Protein AF-A0A961DH91-F1 (afdb_monomer_lite)

Secondary structure (DSSP, 8-state):
-HHHHHTTPPPPTT-HHHHHHHHHTT-----------TT-SSPPPPPPPP-----SS-EE--TTTTTT-SEEEEEEEEEESS-EE-TT-EEEEEEEEEE--TT-TTSTTS-S--TTS-EEE--HHHHHHHTT--EEEEEEEEEETT-----EEPEE-----B-----BHHHHHHHHHHHHHHHHHHHHHHHHHHHHHS---HHHHHHHHHHHHHHHHHHHHHHHHHS--B---THHHHHHHHHHHHHHHHHHHHHHHHHHHHH-TTS---HHHHHHHHHHHHHHHHHHTT-SSPPPSSSSTT-EEEEE-TTSPEEEEEE-TTS-EEEEEEE--S-SGGGTTTSSSS------

Sequence (352 aa):
LKWLSENGFQAPAHVEPVIADYLSRDWLFVAAKLSDIADAETPKAPHPLSLRFVAAEPVYPMALTTVDNTSLTVDLFVFANGTANAPGWDVQLSLPTERVDDGDSLGWRTPIRRTTSPVPVSHPGLKELVGATSWATHLRGSFEAGQAVPDAVITIGHSATRVPLRLSQQAVAGIAVDIGLGLAVVSLIVLLVLKNYHDWNRQRAGRGVLLILGSATLLSSMLVLTVPSEQISSSAYDRGSDLREAIHACDWVGALLKEELARQPDQAISAADVRELAEHKVQSVSLDLGLTATPVHRDSAGNYTITEDPGGAIVFRTYDSIGGVCSEVQVWPVVAQASEDRRGSGMNSSTP

Structure (mmCIF, N/CA/C/O backbone):
data_AF-A0A961DH91-F1
#
_entry.id   AF-A0A961DH91-F1
#
loop_
_atom_site.group_PDB
_atom_site.id
_atom_site.type_symbol
_atom_site.label_atom_id
_atom_site.label_alt_id
_atom_site.label_comp_id
_atom_site.label_asym_id
_atom_site.label_entity_id
_atom_site.label_seq_id
_atom_site.pdbx_PDB_ins_code
_atom_site.Cartn_x
_atom_site.Cartn_y
_atom_site.Cartn_z
_atom_site.occupancy
_atom_site.B_iso_or_equiv
_atom_site.auth_seq_id
_atom_site.auth_comp_id
_atom_site.auth_asym_id
_atom_site.auth_atom_id
_atom_site.pdbx_PDB_model_num
ATOM 1 N N . LEU A 1 1 ? -30.338 3.162 13.195 1.00 88.69 1 LEU A N 1
ATOM 2 C CA . LEU A 1 1 ? -30.099 4.627 13.229 1.00 88.69 1 LEU A CA 1
ATOM 3 C C . LEU A 1 1 ? -30.330 5.262 14.598 1.00 88.69 1 LEU A C 1
ATOM 5 O O . LEU A 1 1 ? -29.417 5.911 15.084 1.00 88.69 1 LEU A O 1
ATOM 9 N N . LYS A 1 2 ? -31.480 5.042 15.253 1.00 92.69 2 LYS A N 1
ATOM 10 C CA . LYS A 1 2 ? -31.782 5.607 16.586 1.00 92.69 2 LYS A CA 1
ATOM 11 C C . LYS A 1 2 ? -30.653 5.435 17.622 1.00 92.69 2 LYS A C 1
ATOM 13 O O . LYS A 1 2 ? -30.264 6.406 18.260 1.00 92.69 2 LYS A O 1
ATOM 18 N N . TRP A 1 3 ? -30.062 4.240 17.709 1.00 93.12 3 TRP A N 1
ATOM 19 C CA . TRP A 1 3 ? -28.921 3.979 18.599 1.00 93.12 3 TRP A CA 1
ATOM 20 C C . TRP A 1 3 ? -27.713 4.892 18.320 1.0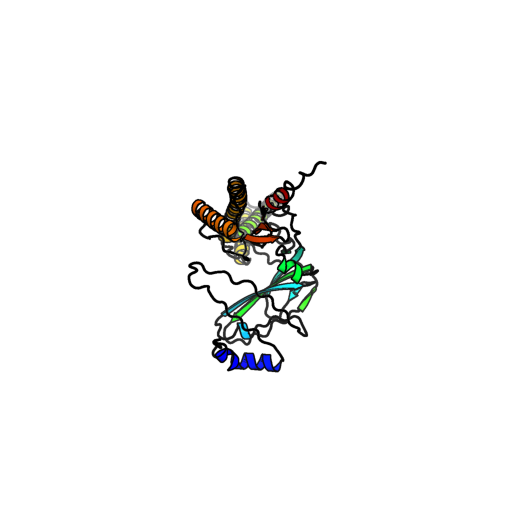0 93.12 3 TRP A C 1
ATOM 22 O O . TRP A 1 3 ? -27.117 5.410 19.258 1.00 93.12 3 TRP A O 1
ATOM 32 N N . LEU A 1 4 ? -27.375 5.144 17.047 1.00 92.25 4 LEU A N 1
ATOM 33 C CA . LEU A 1 4 ? -26.270 6.040 16.678 1.00 92.25 4 LEU A CA 1
ATOM 34 C C . LEU A 1 4 ? -26.544 7.460 17.184 1.00 92.25 4 LEU A C 1
ATOM 36 O O . LEU A 1 4 ? -25.693 8.038 17.855 1.00 92.25 4 LEU A O 1
ATOM 40 N N . SER A 1 5 ? -27.749 7.986 16.941 1.00 92.81 5 SER A N 1
ATOM 41 C CA . SER A 1 5 ? -28.127 9.324 17.408 1.00 92.81 5 SER A CA 1
ATOM 42 C C . SER A 1 5 ? -28.157 9.436 18.935 1.00 92.81 5 SER A C 1
ATOM 44 O O . SER A 1 5 ? -27.662 10.418 19.478 1.00 92.81 5 SER A O 1
ATOM 46 N N . GLU A 1 6 ? -28.672 8.423 19.640 1.00 95.62 6 GLU A N 1
ATOM 47 C CA . GLU A 1 6 ? -28.715 8.402 21.112 1.00 95.62 6 GLU A CA 1
ATOM 48 C C . GLU A 1 6 ? -27.313 8.360 21.731 1.00 95.62 6 GLU A C 1
ATOM 50 O O . GLU A 1 6 ? -27.093 8.920 22.800 1.00 95.62 6 GLU A O 1
ATOM 55 N N . ASN A 1 7 ? -26.346 7.764 21.030 1.00 93.75 7 ASN A N 1
ATOM 56 C CA . ASN A 1 7 ? -24.940 7.747 21.428 1.00 93.75 7 ASN A CA 1
ATOM 57 C C . ASN A 1 7 ? -24.142 8.920 20.833 1.00 93.75 7 ASN A C 1
ATOM 59 O O . ASN A 1 7 ? -22.914 8.928 20.898 1.00 93.75 7 ASN A O 1
ATOM 63 N N . GLY A 1 8 ? -24.809 9.928 20.258 1.00 93.00 8 GLY A N 1
ATOM 64 C CA . GLY A 1 8 ? -24.199 11.160 19.754 1.00 93.00 8 GLY A CA 1
ATOM 65 C C . GLY A 1 8 ? -23.333 10.980 18.504 1.00 93.00 8 GLY A C 1
ATOM 66 O O . GLY A 1 8 ? -22.339 11.691 18.357 1.00 93.00 8 GLY A O 1
ATOM 67 N N . PHE A 1 9 ? -23.642 9.999 17.659 1.00 91.19 9 PHE A N 1
ATOM 68 C CA . PHE A 1 9 ? -23.078 9.863 16.317 1.00 91.19 9 PHE A CA 1
ATOM 69 C C . PHE A 1 9 ? -23.996 10.534 15.293 1.00 91.19 9 PHE A C 1
ATOM 71 O O . PHE A 1 9 ? -25.222 10.484 15.416 1.00 91.19 9 PHE A O 1
ATOM 78 N N . GLN A 1 10 ? -23.401 11.123 14.258 1.00 88.81 10 GLN A N 1
ATOM 79 C CA . GLN A 1 10 ? -24.132 11.621 13.097 1.00 88.81 10 GLN A CA 1
ATOM 80 C C . GLN A 1 10 ? -24.111 10.550 12.007 1.00 88.81 10 GLN A C 1
ATOM 82 O O . GLN A 1 10 ? -23.046 10.092 11.601 1.00 88.81 10 GLN A O 1
ATOM 87 N N . ALA A 1 11 ? -25.293 10.116 11.579 1.00 88.12 11 ALA A N 1
ATOM 88 C CA . ALA A 1 11 ? -25.439 9.163 10.489 1.00 88.12 11 ALA A CA 1
ATOM 89 C C . ALA A 1 11 ? -25.465 9.916 9.143 1.00 88.12 11 ALA A C 1
ATOM 91 O O . ALA A 1 11 ? -26.204 10.899 9.044 1.00 88.12 11 ALA A O 1
ATOM 92 N N . PRO A 1 12 ? -24.712 9.466 8.122 1.00 86.12 12 PRO A N 1
ATOM 93 C CA . PRO A 1 12 ? -24.806 10.020 6.771 1.00 86.12 12 PRO A CA 1
ATOM 94 C C . PRO A 1 12 ? -26.230 9.891 6.196 1.00 86.12 12 PRO A C 1
ATOM 96 O O . PRO A 1 12 ? -26.975 8.977 6.568 1.00 86.12 12 PRO A O 1
ATOM 99 N N . ALA A 1 13 ? -26.620 10.791 5.289 1.00 85.75 13 ALA A N 1
ATOM 100 C CA . ALA A 1 13 ? -28.008 10.943 4.834 1.00 85.75 13 ALA A CA 1
ATOM 101 C C . ALA A 1 13 ? -28.536 9.702 4.096 1.00 85.75 13 ALA A C 1
ATOM 103 O O . ALA A 1 13 ? -29.735 9.419 4.130 1.00 85.75 13 ALA A O 1
ATOM 104 N N . HIS A 1 14 ? -27.640 8.935 3.470 1.00 87.06 14 HIS A N 1
ATOM 105 C CA . HIS A 1 14 ? -27.979 7.754 2.674 1.00 87.06 14 HIS A CA 1
ATOM 106 C C . HIS A 1 14 ? -27.449 6.440 3.267 1.00 87.06 14 HIS A C 1
ATOM 108 O O . HIS A 1 14 ? -27.375 5.428 2.572 1.00 87.06 14 HIS A O 1
ATOM 114 N N . VAL A 1 15 ? -27.105 6.419 4.562 1.00 90.44 15 VAL A N 1
ATOM 115 C CA . VAL A 1 15 ? -26.499 5.237 5.203 1.00 90.44 15 VAL A CA 1
ATOM 116 C C . VAL A 1 15 ? -27.510 4.132 5.539 1.00 90.44 15 VAL A C 1
ATOM 118 O O . VAL A 1 15 ? -27.126 2.975 5.703 1.00 90.44 15 VAL A O 1
ATOM 121 N N . GLU A 1 16 ? -28.801 4.463 5.666 1.00 92.44 16 GLU A N 1
ATOM 122 C CA . GLU A 1 16 ? -29.824 3.525 6.157 1.00 92.44 16 GLU A CA 1
ATOM 123 C C . GLU A 1 16 ? -29.921 2.231 5.338 1.00 92.44 16 GLU A C 1
ATOM 125 O O . GLU A 1 16 ? -29.852 1.161 5.948 1.00 92.44 16 GLU A O 1
ATOM 130 N N . PRO A 1 17 ? -30.014 2.277 3.991 1.00 91.19 17 PRO A N 1
ATOM 131 C CA . PRO A 1 17 ? -30.126 1.061 3.191 1.00 91.19 17 PRO A CA 1
ATOM 132 C C . PRO A 1 17 ? -28.878 0.179 3.300 1.00 91.19 17 PRO A C 1
ATOM 134 O O . PRO A 1 17 ? -28.991 -1.043 3.322 1.00 91.19 17 PRO A O 1
ATOM 137 N N . VAL A 1 18 ? -27.696 0.791 3.429 1.00 90.62 18 VAL A N 1
ATOM 138 C CA . VAL A 1 18 ? -26.422 0.075 3.579 1.00 90.62 18 VAL A CA 1
ATOM 139 C C . VAL A 1 18 ? -26.350 -0.629 4.932 1.00 90.62 18 VAL A C 1
ATOM 141 O O . VAL A 1 18 ? -25.995 -1.802 5.004 1.00 90.62 18 VAL A O 1
ATOM 144 N N . ILE A 1 19 ? -26.734 0.056 6.015 1.00 91.81 19 ILE A N 1
ATOM 145 C CA . ILE A 1 19 ? -26.792 -0.563 7.346 1.00 91.81 19 ILE A CA 1
ATOM 146 C C . ILE A 1 19 ? -27.813 -1.704 7.362 1.00 91.81 19 ILE A C 1
ATOM 148 O O . ILE A 1 19 ? -27.528 -2.759 7.923 1.00 91.81 19 ILE A O 1
ATOM 152 N N . ALA A 1 20 ? -28.985 -1.509 6.752 1.00 92.81 20 ALA A N 1
ATOM 153 C CA . ALA A 1 20 ? -30.020 -2.534 6.684 1.00 92.81 20 ALA A CA 1
ATOM 154 C C . ALA A 1 20 ? -29.543 -3.796 5.943 1.00 92.81 20 ALA A C 1
ATOM 156 O O . ALA A 1 20 ? -29.791 -4.902 6.421 1.00 92.81 20 ALA A O 1
ATOM 157 N N . ASP A 1 21 ? -28.816 -3.638 4.832 1.00 91.94 21 ASP A N 1
ATOM 158 C CA . ASP A 1 21 ? -28.225 -4.756 4.089 1.00 91.94 21 ASP A CA 1
ATOM 159 C C . ASP A 1 21 ? -27.233 -5.555 4.948 1.00 91.94 21 ASP A C 1
ATOM 161 O O . ASP A 1 21 ? -27.381 -6.767 5.109 1.00 91.94 21 ASP A O 1
ATOM 165 N N . TYR A 1 22 ? -26.274 -4.884 5.585 1.00 92.25 22 TYR A N 1
ATOM 166 C CA . TYR A 1 22 ? -25.313 -5.536 6.481 1.00 92.25 22 TYR A CA 1
ATOM 167 C C . TYR A 1 22 ? -25.992 -6.237 7.665 1.00 92.25 22 TYR A C 1
ATOM 169 O O . TYR A 1 22 ? -25.639 -7.372 7.981 1.00 92.25 22 TYR A O 1
ATOM 177 N N . LEU A 1 23 ? -26.993 -5.610 8.293 1.00 92.75 23 LEU A N 1
ATOM 178 C CA . LEU A 1 23 ? -27.758 -6.237 9.377 1.00 92.75 23 LEU A CA 1
ATOM 179 C C . LEU A 1 23 ? -28.503 -7.489 8.901 1.00 92.75 23 LEU A C 1
ATOM 181 O O . LEU A 1 23 ? -28.572 -8.464 9.640 1.00 92.75 23 LEU A O 1
ATOM 185 N N . SER A 1 24 ? -29.028 -7.492 7.671 1.00 94.25 24 SER A N 1
ATOM 186 C CA . SER A 1 24 ? -29.676 -8.676 7.086 1.00 94.25 24 SER A CA 1
ATOM 187 C C . SER A 1 24 ? -28.705 -9.837 6.830 1.00 94.25 24 SER A C 1
ATOM 189 O O . SER A 1 24 ? -29.129 -10.985 6.726 1.00 94.25 24 SER A O 1
ATOM 191 N N . ARG A 1 25 ? -27.403 -9.529 6.760 1.00 90.12 25 ARG A N 1
ATOM 192 C CA . ARG A 1 25 ? -26.281 -10.466 6.631 1.00 90.12 25 ARG A CA 1
ATOM 193 C C . ARG A 1 25 ? -25.592 -10.749 7.980 1.00 90.12 25 ARG A C 1
ATOM 195 O O . ARG A 1 25 ? -24.456 -11.213 7.983 1.00 90.12 25 ARG A O 1
ATOM 202 N N . ASP A 1 26 ? -26.247 -10.435 9.102 1.00 91.06 26 ASP A N 1
ATOM 203 C CA . ASP A 1 26 ? -25.762 -10.633 10.479 1.00 91.06 26 ASP A CA 1
ATOM 204 C C . ASP A 1 26 ? -24.443 -9.909 10.824 1.00 91.06 26 ASP A C 1
ATOM 206 O O . ASP A 1 26 ? -23.707 -10.307 11.732 1.00 91.06 26 ASP A O 1
ATOM 210 N N . TRP A 1 27 ? -24.130 -8.812 10.130 1.00 91.00 27 TRP A N 1
ATOM 211 C CA . TRP A 1 27 ? -22.952 -8.012 10.457 1.00 91.00 27 TRP A CA 1
ATOM 212 C C . TRP A 1 27 ? -23.131 -7.211 11.745 1.00 91.00 27 TRP A C 1
ATOM 214 O O . TRP A 1 27 ? -24.196 -6.666 12.046 1.00 91.00 27 TRP A O 1
ATOM 224 N N . LEU A 1 28 ? -22.022 -7.074 12.470 1.00 89.06 28 LEU A N 1
ATOM 225 C CA . LEU A 1 28 ? -21.905 -6.217 13.642 1.00 89.06 28 LEU A CA 1
ATOM 226 C C . LEU A 1 28 ? -21.203 -4.913 13.270 1.00 89.06 28 LEU A C 1
ATOM 228 O O . LEU A 1 28 ? -20.269 -4.897 12.470 1.00 89.06 28 LEU A O 1
ATOM 232 N N . PHE A 1 29 ? -21.626 -3.821 13.902 1.00 89.31 29 PHE A N 1
ATOM 233 C CA . PHE A 1 29 ? -21.061 -2.496 13.679 1.00 89.31 29 PHE A CA 1
ATOM 234 C C . PHE A 1 29 ? -20.272 -2.053 14.901 1.00 89.31 29 PHE A C 1
ATOM 236 O O . PHE A 1 29 ? -20.751 -2.145 16.031 1.00 89.31 29 PHE A O 1
ATOM 243 N N . VAL A 1 30 ? -19.082 -1.512 14.656 1.00 89.19 30 VAL A N 1
ATOM 244 C CA . VAL A 1 30 ? -18.282 -0.823 15.666 1.00 89.19 30 VAL A CA 1
ATOM 245 C C . VAL A 1 30 ? -18.293 0.659 15.324 1.00 89.19 30 VAL A C 1
ATOM 247 O O . VAL A 1 30 ? -17.928 1.047 14.218 1.00 89.19 30 VAL A O 1
ATOM 250 N N . ALA A 1 31 ? -18.723 1.486 16.273 1.00 89.69 31 ALA A N 1
ATOM 251 C CA . ALA A 1 31 ? -18.696 2.934 16.144 1.00 89.69 31 ALA A CA 1
ATOM 252 C C . ALA A 1 31 ? -17.688 3.494 17.152 1.00 89.69 31 ALA A C 1
ATOM 254 O O . ALA A 1 31 ? -17.852 3.323 18.360 1.00 89.69 31 ALA A O 1
ATOM 255 N N . ALA A 1 32 ? -16.641 4.147 16.653 1.00 86.81 32 ALA A N 1
ATOM 256 C CA . ALA A 1 32 ? -15.601 4.769 17.465 1.00 86.81 32 ALA A CA 1
ATOM 257 C C . ALA A 1 32 ? -15.641 6.290 17.285 1.00 86.81 32 ALA A C 1
ATOM 259 O O . ALA A 1 32 ? -15.898 6.783 16.187 1.00 86.81 32 ALA A O 1
ATOM 260 N N . LYS A 1 33 ? -15.392 7.036 18.365 1.00 84.62 33 LYS A N 1
ATOM 261 C CA . LYS A 1 33 ? -15.209 8.490 18.319 1.00 84.62 33 LYS A CA 1
ATOM 262 C C . LYS A 1 33 ? -13.755 8.809 18.605 1.00 84.62 33 LYS A C 1
ATOM 264 O O . LYS A 1 33 ? -13.199 8.304 19.575 1.00 84.62 33 LYS A O 1
ATOM 269 N N . LEU A 1 34 ? -13.175 9.669 17.781 1.00 77.56 34 LEU A N 1
ATOM 270 C CA . LEU A 1 34 ? -11.900 10.301 18.076 1.00 77.56 34 LEU A CA 1
ATOM 271 C C . LEU A 1 34 ? -12.209 11.597 18.825 1.00 77.56 34 LEU A C 1
ATOM 273 O O . LEU A 1 34 ? -12.980 12.422 18.338 1.00 77.56 34 LEU A O 1
ATOM 277 N N . SER A 1 35 ? -11.679 11.736 20.035 1.00 71.88 35 SER A N 1
ATOM 278 C CA . SER A 1 35 ? -11.757 12.976 20.802 1.00 71.88 35 SER A CA 1
ATOM 279 C C . SER A 1 35 ? -10.396 13.644 20.784 1.00 71.88 35 SER A C 1
ATOM 281 O O . SER A 1 35 ? -9.426 13.059 21.275 1.00 71.88 35 SER A O 1
ATOM 283 N N . ASP A 1 36 ? -10.335 14.871 20.285 1.00 66.69 36 ASP A N 1
ATOM 284 C CA . ASP A 1 36 ? -9.185 15.721 20.544 1.00 66.69 36 ASP A CA 1
ATOM 285 C C . ASP A 1 36 ? -9.183 16.071 22.034 1.00 66.69 36 ASP A C 1
ATOM 287 O O . ASP A 1 36 ? -10.206 16.459 22.606 1.00 66.69 36 ASP A O 1
ATOM 291 N N . ILE A 1 37 ? -8.039 15.891 22.693 1.00 58.00 37 ILE A N 1
ATOM 292 C CA . ILE A 1 37 ? -7.842 16.474 24.019 1.00 58.00 37 ILE A CA 1
ATOM 293 C C . ILE A 1 37 ? -7.843 17.983 23.782 1.00 58.00 37 ILE A C 1
ATOM 295 O O . ILE A 1 37 ? -6.982 18.478 23.054 1.00 58.00 37 ILE A O 1
ATOM 299 N N . ALA A 1 38 ? -8.844 18.675 24.333 1.00 47.06 38 ALA A N 1
ATOM 300 C CA . ALA A 1 38 ? -8.947 20.127 24.262 1.00 47.06 38 ALA A CA 1
ATOM 301 C C . ALA A 1 38 ? -7.584 20.755 24.614 1.00 47.06 38 ALA A C 1
ATOM 303 O O . ALA A 1 38 ? -6.958 20.330 25.583 1.00 47.06 38 ALA A O 1
ATOM 304 N N . ASP A 1 39 ? -7.135 21.709 23.794 1.00 54.81 39 ASP A N 1
ATOM 305 C CA . ASP A 1 39 ? -5.878 22.477 23.902 1.00 54.81 39 ASP A CA 1
ATOM 306 C C . ASP A 1 39 ? -4.602 21.894 23.254 1.00 54.81 39 ASP A C 1
ATOM 308 O O . ASP A 1 39 ? -3.525 22.468 23.409 1.00 54.81 39 ASP A O 1
ATOM 312 N N . ALA A 1 40 ? -4.672 20.821 22.456 1.00 56.06 40 ALA A N 1
ATOM 313 C CA . ALA A 1 40 ? -3.529 20.431 21.619 1.00 56.06 40 ALA A CA 1
ATOM 314 C C . ALA A 1 40 ? -3.498 21.238 20.302 1.00 56.06 40 ALA A C 1
ATOM 316 O O . ALA A 1 40 ? -4.299 20.991 19.405 1.00 56.06 40 ALA A O 1
ATOM 317 N N . GLU A 1 41 ? -2.546 22.170 20.158 1.00 55.09 41 GLU A N 1
ATOM 318 C CA . GLU A 1 41 ? -2.308 22.930 18.909 1.00 55.09 41 GLU A CA 1
ATOM 319 C C . GLU A 1 41 ? -1.892 22.038 17.720 1.00 55.09 41 GLU A C 1
ATOM 321 O O . GLU A 1 41 ? -1.946 22.463 16.565 1.00 55.09 41 GLU A O 1
ATOM 326 N N . THR A 1 42 ? -1.511 20.786 17.987 1.00 54.19 42 THR A N 1
ATOM 327 C CA . THR A 1 42 ? -1.009 19.845 16.983 1.00 54.19 42 THR A CA 1
ATOM 328 C C . THR A 1 42 ? -1.999 18.695 16.767 1.00 54.19 42 THR A C 1
ATOM 330 O O . THR A 1 42 ? -2.334 18.004 17.737 1.00 54.19 42 THR A O 1
ATOM 333 N N . PRO A 1 43 ? -2.425 18.415 15.517 1.00 54.12 43 PRO A N 1
ATOM 334 C CA . PRO A 1 43 ? -3.241 17.248 15.196 1.00 54.12 43 PRO A CA 1
ATOM 335 C C . PRO A 1 43 ? -2.539 15.968 15.660 1.00 54.12 43 PRO A C 1
ATOM 337 O O . PRO A 1 43 ? -1.426 15.667 15.222 1.00 54.12 43 PRO A O 1
ATOM 340 N N . LYS A 1 44 ? -3.170 15.203 16.554 1.00 59.16 44 LYS A N 1
ATOM 341 C CA . LYS A 1 44 ? -2.651 13.890 16.953 1.00 59.16 44 LYS A CA 1
ATOM 342 C C . LYS A 1 44 ? -3.061 12.864 15.903 1.00 59.16 44 LYS A C 1
ATOM 344 O O . LYS A 1 44 ? -4.237 12.761 15.561 1.00 59.16 44 LYS A O 1
ATOM 349 N N . ALA A 1 45 ? -2.100 12.095 15.397 1.00 62.25 45 ALA A N 1
ATOM 350 C CA . ALA A 1 45 ? -2.402 10.961 14.533 1.00 62.25 45 ALA A CA 1
ATOM 351 C C . ALA A 1 45 ? -3.196 9.915 15.345 1.00 62.25 45 ALA A C 1
ATOM 353 O O . ALA A 1 45 ? -2.746 9.526 16.427 1.00 62.25 45 ALA A O 1
ATOM 354 N N . PRO A 1 46 ? -4.383 9.477 14.887 1.00 67.75 46 PRO A N 1
ATOM 355 C CA . PRO A 1 46 ? -5.154 8.473 15.607 1.00 67.75 46 PRO A CA 1
ATOM 356 C C . PRO A 1 46 ? -4.397 7.142 15.632 1.00 67.75 46 PRO A C 1
ATOM 358 O O . PRO A 1 46 ? -3.800 6.738 14.634 1.00 67.75 46 PRO A O 1
ATOM 361 N N . HIS A 1 47 ? -4.451 6.442 16.767 1.00 68.38 47 HIS A N 1
ATOM 362 C CA . HIS A 1 47 ? -3.910 5.089 16.856 1.00 68.38 47 HIS A CA 1
ATOM 363 C C . HIS A 1 47 ? -4.631 4.160 15.867 1.00 68.38 47 HIS A C 1
ATOM 365 O O . HIS A 1 47 ? -5.863 4.230 15.762 1.00 68.38 47 HIS A O 1
ATOM 371 N N . PRO A 1 48 ? -3.906 3.262 15.175 1.00 77.56 48 PRO A N 1
ATOM 372 C CA . PRO A 1 48 ? -4.530 2.247 14.341 1.00 77.56 48 PRO A CA 1
ATOM 373 C C . PRO A 1 48 ? -5.533 1.413 15.144 1.00 77.56 48 PRO A C 1
ATOM 375 O O . PRO A 1 48 ? -5.244 0.952 16.249 1.00 77.56 48 PRO A O 1
ATOM 378 N N . LEU A 1 49 ? -6.719 1.196 14.578 1.00 84.00 49 LEU A N 1
ATOM 379 C CA . LEU A 1 49 ? -7.720 0.310 15.164 1.00 84.00 49 LEU A CA 1
ATOM 380 C C . LEU A 1 49 ? -7.511 -1.108 14.635 1.00 84.00 49 LEU A C 1
ATOM 382 O O . LEU A 1 49 ? -7.492 -1.331 13.426 1.00 84.00 49 LEU A O 1
ATOM 386 N N . SER A 1 50 ? -7.394 -2.071 15.548 1.00 86.25 50 SER A N 1
ATOM 387 C CA . SER A 1 50 ? -7.392 -3.493 15.210 1.00 86.25 50 SER A CA 1
ATOM 388 C C . SER A 1 50 ? -8.778 -4.072 15.463 1.00 86.25 50 SER A C 1
ATOM 390 O O . SER A 1 50 ? -9.289 -4.024 16.583 1.00 86.25 50 SER A O 1
ATOM 392 N N . LEU A 1 51 ? -9.396 -4.606 14.412 1.00 88.75 51 LEU A N 1
ATOM 393 C CA . LEU A 1 51 ? -10.701 -5.253 14.469 1.00 88.75 51 LEU A CA 1
ATOM 394 C C . LEU A 1 51 ? -10.557 -6.697 13.999 1.00 88.75 51 LEU A C 1
ATOM 396 O O . LEU A 1 51 ? -9.998 -6.964 12.937 1.00 88.75 51 LEU A O 1
ATOM 400 N N . ARG A 1 52 ? -11.102 -7.629 14.782 1.00 89.62 52 ARG A N 1
ATOM 401 C CA . ARG A 1 52 ? -11.174 -9.046 14.430 1.00 89.62 52 ARG A CA 1
ATOM 402 C C . ARG A 1 52 ? -12.624 -9.491 14.473 1.00 89.62 52 ARG A C 1
ATOM 404 O O . ARG A 1 52 ? -13.299 -9.320 15.482 1.00 89.62 52 ARG A O 1
ATOM 411 N N . PHE A 1 53 ? -13.077 -10.095 13.388 1.00 89.69 53 PHE A N 1
ATOM 412 C CA . PHE A 1 53 ? -14.421 -10.635 13.264 1.00 89.69 53 PHE A CA 1
ATOM 413 C C . PHE A 1 53 ? -14.375 -11.954 12.492 1.00 89.69 53 PHE A C 1
ATOM 415 O O . PHE A 1 53 ? -13.384 -12.272 11.832 1.00 89.69 53 PHE A O 1
ATOM 422 N N . VAL A 1 54 ? -15.429 -12.753 12.634 1.00 89.06 54 VAL A N 1
ATOM 423 C CA . VAL A 1 54 ? -15.584 -14.011 11.900 1.00 89.06 54 VAL A CA 1
ATOM 424 C C . VAL A 1 54 ? -16.259 -13.704 10.570 1.00 89.06 54 VAL A C 1
ATOM 426 O O . VAL A 1 54 ? -17.264 -13.001 10.540 1.00 89.06 54 VAL A O 1
ATOM 429 N N . ALA A 1 55 ? -15.722 -14.251 9.486 1.00 90.12 55 ALA A N 1
ATOM 430 C CA . ALA A 1 55 ? -16.315 -14.183 8.159 1.00 90.12 55 ALA A CA 1
ATOM 431 C C . ALA A 1 55 ? -16.163 -15.542 7.465 1.00 90.12 55 ALA A C 1
ATOM 433 O O . ALA A 1 55 ? -15.213 -16.277 7.743 1.00 90.12 55 ALA A O 1
ATOM 434 N N . ALA A 1 56 ? -17.105 -15.882 6.582 1.00 91.19 56 ALA A N 1
ATOM 435 C CA . ALA A 1 56 ? -17.052 -17.122 5.803 1.00 91.19 56 ALA A CA 1
ATOM 436 C C . ALA A 1 56 ? -15.881 -17.126 4.805 1.00 91.19 56 ALA A C 1
ATOM 438 O O . ALA A 1 56 ? -15.311 -18.174 4.512 1.00 91.19 56 ALA A O 1
ATOM 439 N N . GLU A 1 57 ? -15.508 -15.942 4.325 1.00 94.06 57 GLU A N 1
ATOM 440 C CA . GLU A 1 57 ? -14.377 -15.708 3.438 1.00 94.06 57 GLU A CA 1
ATOM 441 C C . GLU A 1 57 ? -13.656 -14.407 3.825 1.00 94.06 57 GLU A C 1
ATOM 443 O O . GLU A 1 57 ? -14.259 -13.539 4.466 1.00 94.06 57 GLU A O 1
ATOM 448 N N . PRO A 1 58 ? -12.366 -14.251 3.477 1.00 94.94 58 PRO A N 1
ATOM 449 C CA . PRO A 1 58 ? -11.643 -13.010 3.716 1.00 94.94 58 PRO A CA 1
ATOM 450 C C . PRO A 1 58 ? -12.302 -11.856 2.955 1.00 94.94 58 PRO A C 1
ATOM 452 O O . PRO A 1 58 ? -12.426 -11.895 1.733 1.00 94.94 58 PRO A O 1
ATOM 455 N N . VAL A 1 59 ? -12.720 -10.818 3.673 1.00 95.06 59 VAL A N 1
ATOM 456 C CA . VAL A 1 59 ? -13.474 -9.704 3.096 1.00 95.06 59 VAL A CA 1
ATOM 457 C C . VAL A 1 59 ? -13.073 -8.389 3.750 1.00 95.06 59 VAL A C 1
ATOM 459 O O . VAL A 1 59 ? -12.858 -8.327 4.962 1.00 95.06 59 VAL A O 1
ATOM 462 N N . TYR A 1 60 ? -12.989 -7.333 2.945 1.00 94.50 60 TYR A N 1
ATOM 463 C CA . TYR A 1 60 ? -12.876 -5.961 3.423 1.00 94.50 60 TYR A CA 1
ATOM 464 C C . TYR A 1 60 ? -14.191 -5.208 3.150 1.00 94.50 60 TYR A C 1
ATOM 466 O O . TYR A 1 60 ? -14.548 -5.019 1.981 1.00 94.50 60 TYR A O 1
ATOM 474 N N . PRO A 1 61 ? -14.936 -4.809 4.200 1.00 92.00 61 PRO A N 1
ATOM 475 C CA . PRO A 1 61 ? -16.205 -4.103 4.046 1.00 92.00 61 PRO A CA 1
ATOM 476 C C . PRO A 1 61 ? -16.008 -2.739 3.381 1.00 92.00 61 PRO A C 1
ATOM 478 O O . PRO A 1 61 ? -15.240 -1.913 3.872 1.00 92.00 61 PRO A O 1
ATOM 481 N N . MET A 1 62 ? -16.714 -2.494 2.278 1.00 91.62 62 MET A N 1
ATOM 482 C CA . MET A 1 62 ? -16.570 -1.262 1.489 1.00 91.62 62 MET A CA 1
ATOM 483 C C . MET A 1 62 ? -17.818 -0.392 1.498 1.00 91.62 62 MET A C 1
ATOM 485 O O . MET A 1 62 ? -17.707 0.828 1.373 1.00 91.62 62 MET A O 1
ATOM 489 N N . ALA A 1 63 ? -19.000 -0.990 1.661 1.00 86.81 63 ALA A N 1
ATOM 490 C CA . ALA A 1 63 ? -20.243 -0.283 1.382 1.00 86.81 63 ALA A CA 1
ATOM 491 C C . ALA A 1 63 ? -20.472 0.909 2.328 1.00 86.81 63 ALA A C 1
ATOM 493 O O . ALA A 1 63 ? -20.967 1.944 1.885 1.00 86.81 63 ALA A O 1
ATOM 494 N N . LEU A 1 64 ? -20.049 0.824 3.600 1.00 85.44 64 LEU A N 1
ATOM 495 C CA . LEU A 1 64 ? -20.097 1.969 4.527 1.00 85.44 64 LEU A CA 1
ATOM 496 C C . LEU A 1 64 ? -19.111 3.077 4.151 1.00 85.44 64 LEU A C 1
ATOM 498 O O . LEU A 1 64 ? -19.435 4.253 4.288 1.00 85.44 64 LEU A O 1
ATOM 502 N N . THR A 1 65 ? -17.927 2.708 3.665 1.00 83.56 65 THR A N 1
ATOM 503 C CA . THR A 1 65 ? -16.867 3.648 3.280 1.00 83.56 65 THR A CA 1
ATOM 504 C C . THR A 1 65 ? -17.279 4.492 2.078 1.00 83.56 65 THR A C 1
ATOM 506 O O . THR A 1 65 ? -16.776 5.593 1.894 1.00 83.56 65 THR A O 1
ATOM 509 N N . THR A 1 66 ? -18.214 4.013 1.260 1.00 81.94 66 THR A N 1
ATOM 510 C CA . THR A 1 66 ? -18.683 4.729 0.066 1.00 81.94 66 THR A CA 1
ATOM 511 C C . THR A 1 66 ? -19.896 5.622 0.296 1.00 81.94 66 THR A C 1
ATOM 513 O O . THR A 1 66 ? -20.238 6.404 -0.588 1.00 81.94 66 THR A O 1
ATOM 516 N N . VAL A 1 67 ? -20.550 5.536 1.459 1.00 86.12 67 VAL A N 1
ATOM 517 C CA . VAL A 1 67 ? -21.739 6.354 1.733 1.00 86.12 67 VAL A CA 1
ATOM 518 C C . VAL A 1 67 ? -21.355 7.831 1.772 1.00 86.12 67 VAL A C 1
ATOM 520 O O . VAL A 1 67 ? -20.446 8.222 2.496 1.00 86.12 67 VAL A O 1
ATOM 523 N N . ASP A 1 68 ? -22.069 8.638 0.987 1.00 81.81 68 ASP A N 1
ATOM 524 C CA . ASP A 1 68 ? -21.922 10.095 0.866 1.00 81.81 68 ASP A CA 1
ATOM 525 C C . ASP A 1 68 ? -20.539 10.587 0.380 1.00 81.81 68 ASP A C 1
ATOM 527 O O . ASP A 1 68 ? -20.278 11.791 0.374 1.00 81.81 68 ASP A O 1
ATOM 531 N N . ASN A 1 69 ? -19.673 9.691 -0.107 1.00 81.06 69 ASN A N 1
ATOM 532 C CA . ASN A 1 69 ? -18.395 10.057 -0.719 1.00 81.06 69 ASN A CA 1
ATOM 533 C C . ASN A 1 69 ? -18.535 10.270 -2.236 1.00 81.06 69 ASN A C 1
ATOM 535 O O . ASN A 1 69 ? -19.126 9.461 -2.949 1.00 81.06 69 ASN A O 1
ATOM 539 N N . THR A 1 70 ? -17.964 11.368 -2.743 1.00 82.38 70 THR A N 1
ATOM 540 C CA . THR A 1 70 ? -17.992 11.720 -4.176 1.00 82.38 70 THR A CA 1
ATOM 541 C C . THR A 1 70 ? -16.944 10.971 -4.996 1.00 82.38 70 THR A C 1
ATOM 543 O O . THR A 1 70 ? -17.158 10.664 -6.161 1.00 82.38 70 THR A O 1
ATOM 546 N N . SER A 1 71 ? -15.804 10.668 -4.390 1.00 88.06 71 SER A N 1
ATOM 547 C CA . SER A 1 71 ? -14.777 9.801 -4.957 1.00 88.06 71 SER A CA 1
ATOM 548 C C . SER A 1 71 ? -13.998 9.194 -3.802 1.00 88.06 71 SER A C 1
ATOM 550 O O . SER A 1 71 ? -13.724 9.873 -2.810 1.00 88.06 71 SER A O 1
ATOM 552 N N . LEU A 1 72 ? -13.672 7.913 -3.905 1.00 88.81 72 LEU A N 1
ATOM 553 C CA . LEU A 1 72 ? -12.954 7.187 -2.870 1.00 88.81 72 LEU A CA 1
ATOM 554 C C . LEU A 1 72 ? -11.810 6.416 -3.514 1.00 88.81 72 LEU A C 1
ATOM 556 O O . LEU A 1 72 ? -12.020 5.594 -4.400 1.00 88.81 72 LEU A O 1
ATOM 560 N N . THR A 1 73 ? -10.593 6.658 -3.040 1.00 91.50 73 THR A N 1
ATOM 561 C CA . THR A 1 73 ? -9.454 5.785 -3.325 1.00 91.50 73 THR A CA 1
ATOM 562 C C . THR A 1 73 ? -9.082 5.052 -2.051 1.00 91.50 73 THR A C 1
ATOM 564 O O . THR A 1 73 ? -8.916 5.682 -1.009 1.00 91.50 73 THR A O 1
ATOM 567 N N . VAL A 1 74 ? -8.957 3.731 -2.137 1.00 92.50 74 VAL A N 1
ATOM 568 C CA . VAL A 1 74 ? -8.574 2.879 -1.011 1.00 92.50 74 VAL A CA 1
ATOM 569 C C . VAL A 1 74 ? -7.291 2.143 -1.351 1.00 92.50 74 VAL A C 1
ATOM 571 O O . VAL A 1 74 ? -7.204 1.473 -2.380 1.00 92.50 74 VAL A O 1
ATOM 574 N N . ASP A 1 75 ? -6.315 2.251 -0.456 1.00 94.62 75 ASP A N 1
ATOM 575 C CA . ASP A 1 75 ? -5.108 1.436 -0.449 1.00 94.62 75 ASP A CA 1
ATOM 576 C C . ASP A 1 75 ? -5.276 0.343 0.620 1.00 94.62 75 ASP A C 1
ATOM 578 O O . ASP A 1 75 ? -5.276 0.614 1.821 1.00 94.62 75 ASP A O 1
ATOM 582 N N . LEU A 1 76 ? -5.463 -0.899 0.174 1.00 95.69 76 LEU A N 1
ATOM 583 C CA . LEU A 1 76 ? -5.681 -2.068 1.022 1.00 95.69 76 LEU A CA 1
ATOM 584 C C . LEU A 1 76 ? -4.437 -2.959 1.009 1.00 95.69 76 LEU A C 1
ATOM 586 O O . LEU A 1 76 ? -4.017 -3.449 -0.038 1.00 95.69 76 LEU A O 1
ATOM 590 N N . PHE A 1 77 ? -3.863 -3.210 2.184 1.00 94.94 77 PHE A N 1
ATOM 591 C CA . PHE A 1 77 ? -2.731 -4.119 2.350 1.00 94.94 77 PHE A CA 1
ATOM 592 C C . PHE A 1 77 ? -3.211 -5.456 2.909 1.00 94.94 77 PHE A C 1
ATOM 594 O O . PHE A 1 77 ? -3.806 -5.513 3.984 1.00 94.94 77 PHE A O 1
ATOM 601 N N . VAL A 1 78 ? -2.944 -6.535 2.178 1.00 96.25 78 VAL A N 1
ATOM 602 C CA . VAL A 1 78 ? -3.345 -7.896 2.537 1.00 96.25 78 VAL A CA 1
ATOM 603 C C . VAL A 1 78 ? -2.110 -8.744 2.794 1.00 96.25 78 VAL A C 1
ATOM 605 O O . VAL A 1 78 ? -1.253 -8.886 1.920 1.00 96.25 78 VAL A O 1
ATOM 608 N N . PHE A 1 79 ? -2.058 -9.357 3.973 1.00 95.75 79 PHE A N 1
ATOM 609 C CA . PHE A 1 79 ? -1.018 -10.303 4.363 1.00 95.75 79 PHE A CA 1
ATOM 610 C C . PHE A 1 79 ? -1.573 -11.729 4.320 1.00 95.75 79 PHE A C 1
ATOM 612 O O . PHE A 1 79 ? -2.564 -12.032 4.983 1.00 95.75 79 PHE A O 1
ATOM 619 N N . ALA A 1 80 ? -0.976 -12.595 3.499 1.00 95.94 80 ALA A N 1
ATOM 620 C CA . ALA A 1 80 ? -1.469 -13.952 3.249 1.00 95.94 80 ALA A CA 1
ATOM 621 C C . ALA A 1 80 ? -0.350 -14.908 2.791 1.00 95.94 80 ALA A C 1
ATOM 623 O O . ALA A 1 80 ? 0.803 -14.519 2.631 1.00 95.94 80 ALA A O 1
ATOM 624 N N . ASN A 1 81 ? -0.683 -16.180 2.551 1.00 95.94 81 ASN A N 1
ATOM 625 C CA . ASN A 1 81 ? 0.249 -17.190 2.019 1.00 95.94 81 ASN A CA 1
ATOM 626 C C . ASN A 1 81 ? 0.326 -17.209 0.480 1.00 95.94 81 ASN A C 1
ATOM 628 O O . ASN A 1 81 ? 0.644 -18.232 -0.119 1.00 95.94 81 ASN A O 1
ATOM 632 N N . GLY A 1 82 ? 0.010 -16.090 -0.166 1.00 95.88 82 GLY A N 1
ATOM 633 C CA . GLY A 1 82 ? -0.031 -15.958 -1.617 1.00 95.88 82 GLY A CA 1
ATOM 634 C C . GLY A 1 82 ? -0.450 -14.555 -2.036 1.00 95.88 82 GLY A C 1
ATOM 635 O O . GLY A 1 82 ? -0.694 -13.688 -1.193 1.00 95.88 82 GLY A O 1
ATOM 636 N N . THR A 1 83 ? -0.540 -14.323 -3.343 1.00 96.75 83 THR A N 1
ATOM 637 C CA . THR A 1 83 ? -0.939 -13.018 -3.877 1.00 96.75 83 THR A CA 1
ATOM 638 C C . THR A 1 83 ? -2.442 -12.818 -3.722 1.00 96.75 83 THR A C 1
ATOM 640 O O . THR A 1 83 ? -3.241 -13.582 -4.272 1.00 96.75 83 THR A O 1
ATOM 643 N N . ALA A 1 84 ? -2.829 -11.770 -2.998 1.00 97.94 84 ALA A N 1
ATOM 644 C CA . ALA A 1 84 ? -4.227 -11.396 -2.846 1.00 97.94 84 ALA A CA 1
ATOM 645 C C . ALA A 1 84 ? -4.771 -10.754 -4.133 1.00 97.94 84 ALA A C 1
ATOM 647 O O . ALA A 1 84 ? -4.060 -10.042 -4.838 1.00 97.94 84 ALA A O 1
ATOM 648 N N . ASN A 1 85 ? -6.038 -10.999 -4.446 1.00 97.69 85 ASN A N 1
ATOM 649 C CA . ASN A 1 85 ? -6.766 -10.333 -5.522 1.00 97.69 85 ASN A CA 1
ATOM 650 C C . ASN A 1 85 ? -8.210 -10.090 -5.081 1.00 97.69 85 ASN A C 1
ATOM 652 O O . ASN A 1 85 ? -8.776 -10.899 -4.346 1.00 97.69 85 ASN A O 1
ATOM 656 N N . ALA A 1 86 ? -8.819 -9.021 -5.584 1.00 96.94 86 ALA A N 1
ATOM 657 C CA . ALA A 1 86 ? -10.233 -8.727 -5.387 1.00 96.94 86 ALA A CA 1
ATOM 658 C C . ALA A 1 86 ? -10.833 -8.172 -6.694 1.00 96.94 86 ALA A C 1
ATOM 660 O O . ALA A 1 86 ? -10.157 -7.404 -7.386 1.00 96.94 86 ALA A O 1
ATOM 661 N N . PRO A 1 87 ? -12.067 -8.547 -7.079 1.00 95.00 87 PRO A N 1
ATOM 662 C CA . PRO A 1 87 ? -12.706 -8.013 -8.281 1.00 95.00 87 PRO A CA 1
ATOM 663 C C . PRO A 1 87 ? -12.835 -6.486 -8.231 1.00 95.00 87 PRO A C 1
ATOM 665 O O . PRO A 1 87 ? -13.350 -5.944 -7.259 1.00 95.00 87 PRO A O 1
ATOM 668 N N . GLY A 1 88 ? -12.383 -5.796 -9.281 1.00 92.75 88 GLY A N 1
ATOM 669 C CA . GLY A 1 88 ? -12.402 -4.328 -9.338 1.00 92.75 88 GLY A CA 1
ATOM 670 C C . GLY A 1 88 ? -11.252 -3.638 -8.593 1.00 92.75 88 GLY A C 1
ATOM 671 O O . GLY A 1 88 ? -11.286 -2.422 -8.443 1.00 92.75 88 GLY A O 1
ATOM 672 N N . TRP A 1 89 ? -10.244 -4.392 -8.141 1.00 95.81 89 TRP A N 1
ATOM 673 C CA . TRP A 1 89 ? -9.045 -3.856 -7.496 1.00 95.81 89 TRP A CA 1
ATOM 674 C C . TRP A 1 89 ? -7.796 -4.134 -8.325 1.00 95.81 89 TRP A C 1
ATOM 676 O O . TRP A 1 89 ? -7.603 -5.240 -8.836 1.00 95.81 89 TRP A O 1
ATOM 686 N N . ASP A 1 90 ? -6.902 -3.152 -8.375 1.00 95.12 90 ASP A N 1
ATOM 687 C CA . ASP A 1 90 ? -5.606 -3.280 -9.023 1.00 95.12 90 ASP A CA 1
ATOM 688 C C . ASP A 1 90 ? -4.552 -3.766 -8.029 1.00 95.12 90 ASP A C 1
ATOM 690 O O . ASP A 1 90 ? -4.343 -3.171 -6.969 1.00 95.12 90 ASP A O 1
ATOM 694 N N . VAL A 1 91 ? -3.829 -4.827 -8.392 1.00 95.38 91 VAL A N 1
ATOM 695 C CA . VAL A 1 91 ? -2.665 -5.284 -7.622 1.00 95.38 91 VAL A CA 1
ATOM 696 C C . VAL A 1 91 ? -1.485 -4.363 -7.913 1.00 95.38 91 VAL A C 1
ATOM 698 O O . VAL A 1 91 ? -0.821 -4.494 -8.942 1.00 95.38 91 VAL A O 1
ATOM 701 N N . GLN A 1 92 ? -1.213 -3.451 -6.987 1.00 92.75 92 GLN A N 1
ATOM 702 C CA . GLN A 1 92 ? -0.107 -2.499 -7.064 1.00 92.75 92 GLN A CA 1
ATOM 703 C C . GLN A 1 92 ? 1.219 -3.099 -6.621 1.00 92.75 92 GLN A C 1
ATOM 705 O O . GLN A 1 92 ? 2.264 -2.629 -7.041 1.00 92.75 92 GLN A O 1
ATOM 710 N N . LEU A 1 93 ? 1.208 -4.101 -5.748 1.00 92.81 93 LEU A N 1
ATOM 711 C CA . LEU A 1 93 ? 2.421 -4.761 -5.277 1.00 92.81 93 LEU A CA 1
ATOM 712 C C . LEU A 1 93 ? 2.056 -6.140 -4.747 1.00 92.81 93 LEU A C 1
ATOM 714 O O . LEU A 1 93 ? 1.033 -6.288 -4.092 1.00 92.81 93 LEU A O 1
ATOM 718 N N . SER A 1 94 ? 2.893 -7.140 -4.979 1.00 95.50 94 SER A N 1
ATOM 719 C CA . SER A 1 94 ? 2.850 -8.407 -4.259 1.00 95.50 94 SER A CA 1
ATOM 720 C C . SER A 1 94 ? 4.270 -8.917 -4.117 1.00 95.50 94 SER A C 1
ATOM 722 O O . SER A 1 94 ? 4.949 -9.168 -5.115 1.00 95.50 94 SER A O 1
ATOM 724 N N . LEU A 1 95 ? 4.739 -9.005 -2.881 1.00 94.81 95 LEU A N 1
ATOM 725 C CA . LEU A 1 95 ? 6.110 -9.364 -2.549 1.00 94.81 95 LEU A CA 1
ATOM 726 C C . LEU A 1 95 ? 6.112 -10.281 -1.324 1.00 94.81 95 LEU A C 1
ATOM 728 O O . LEU A 1 95 ? 5.187 -10.204 -0.508 1.00 94.81 95 LEU A O 1
ATOM 732 N N . PRO A 1 96 ? 7.133 -11.142 -1.180 1.00 94.62 96 PRO A N 1
ATOM 733 C CA . PRO A 1 96 ? 7.279 -11.929 0.030 1.00 94.62 96 PRO A CA 1
ATOM 734 C C . PRO A 1 96 ? 7.465 -11.009 1.241 1.00 94.62 96 PRO A C 1
ATOM 736 O O . PRO A 1 96 ? 7.991 -9.911 1.097 1.00 94.62 96 PRO A O 1
ATOM 739 N N . THR A 1 97 ? 7.043 -11.431 2.425 1.00 92.62 97 THR A N 1
ATOM 740 C CA . THR A 1 97 ? 7.301 -10.713 3.682 1.00 92.62 97 THR A CA 1
ATOM 741 C C . THR A 1 97 ? 8.605 -11.180 4.310 1.00 92.62 97 THR A C 1
ATOM 743 O O . THR A 1 97 ? 8.981 -12.348 4.218 1.00 92.62 97 THR A O 1
ATOM 746 N N . GLU A 1 98 ? 9.286 -10.268 4.990 1.00 90.19 98 GLU A N 1
ATOM 747 C CA . GLU A 1 98 ? 10.448 -10.564 5.820 1.00 90.19 98 GLU A CA 1
ATOM 748 C C . GLU A 1 98 ? 10.207 -9.981 7.206 1.00 90.19 98 GLU A C 1
ATOM 750 O O . GLU A 1 98 ? 9.948 -8.789 7.364 1.00 90.19 98 GLU A O 1
ATOM 755 N N . ARG A 1 99 ? 10.239 -10.836 8.227 1.00 87.31 99 ARG A N 1
ATOM 756 C CA . ARG A 1 99 ? 10.193 -10.375 9.613 1.00 87.31 99 ARG A CA 1
ATOM 757 C C . ARG A 1 99 ? 11.579 -9.879 9.987 1.00 87.31 99 ARG A C 1
ATOM 759 O O . ARG A 1 99 ? 12.541 -10.630 9.887 1.00 87.31 99 ARG A O 1
ATOM 766 N N . VAL A 1 100 ? 11.651 -8.622 10.402 1.00 83.12 100 VAL A N 1
ATOM 767 C CA . VAL A 1 100 ? 12.902 -8.000 10.841 1.00 83.12 100 VAL A CA 1
ATOM 768 C C . VAL A 1 100 ? 12.939 -8.077 12.358 1.00 83.12 100 VAL A C 1
ATOM 770 O O . VAL A 1 100 ? 12.139 -7.404 13.003 1.00 83.12 100 VAL A O 1
ATOM 773 N N . ASP A 1 101 ? 13.801 -8.914 12.928 1.00 82.12 101 ASP A N 1
ATOM 774 C CA . ASP A 1 101 ? 13.906 -9.058 14.382 1.00 82.12 101 ASP A CA 1
ATOM 775 C C . ASP A 1 101 ? 14.529 -7.815 15.035 1.00 82.12 101 ASP A C 1
ATOM 777 O O . ASP A 1 101 ? 15.345 -7.102 14.443 1.00 82.12 101 ASP A O 1
ATOM 781 N N . ASP A 1 102 ? 14.108 -7.536 16.271 1.00 68.44 102 ASP A N 1
ATOM 782 C CA . ASP A 1 102 ? 14.561 -6.369 17.025 1.00 68.44 102 ASP A CA 1
ATOM 783 C C . ASP A 1 102 ? 16.038 -6.575 17.408 1.00 68.44 102 ASP A C 1
ATOM 785 O O . ASP A 1 102 ? 16.370 -7.420 18.238 1.00 68.44 102 ASP A O 1
ATOM 789 N N . GLY A 1 103 ? 16.940 -5.847 16.747 1.00 64.94 103 GLY A N 1
ATOM 790 C CA . GLY A 1 103 ? 18.392 -5.950 16.949 1.00 64.94 103 GLY A CA 1
ATOM 791 C C . GLY A 1 103 ? 19.192 -6.131 15.659 1.00 64.94 103 GLY A C 1
ATOM 792 O O . GLY A 1 103 ? 20.354 -5.716 15.605 1.00 64.94 103 GLY A O 1
ATOM 793 N N . ASP A 1 104 ? 18.563 -6.627 14.589 1.00 61.94 104 ASP A N 1
ATOM 794 C CA . ASP A 1 104 ? 19.160 -6.657 13.251 1.00 61.94 104 ASP A CA 1
ATOM 795 C C . ASP A 1 104 ? 19.070 -5.266 12.602 1.00 61.94 104 ASP A C 1
ATOM 797 O O . ASP A 1 104 ? 18.362 -4.999 11.634 1.00 61.94 104 ASP A O 1
ATOM 801 N N . SER A 1 105 ? 19.878 -4.344 13.128 1.00 52.50 105 SER A N 1
ATOM 802 C CA . SER A 1 105 ? 20.139 -3.008 12.565 1.00 52.50 105 SER A CA 1
ATOM 803 C C . SER A 1 105 ? 20.833 -3.040 11.184 1.00 52.50 105 SER A C 1
ATOM 805 O O . SER A 1 105 ? 21.225 -2.007 10.637 1.00 52.50 105 SER A O 1
ATOM 807 N N . LEU A 1 106 ? 21.001 -4.226 10.587 1.00 46.81 106 LEU A N 1
ATOM 808 C CA . LEU A 1 106 ? 21.946 -4.509 9.506 1.00 46.81 106 LEU A CA 1
ATOM 809 C C . LEU A 1 106 ? 21.422 -4.308 8.069 1.00 46.81 106 LEU A C 1
ATOM 811 O O . LEU A 1 106 ? 22.203 -4.451 7.130 1.00 46.81 106 LEU A O 1
ATOM 815 N N . GLY A 1 107 ? 20.167 -3.905 7.844 1.00 48.12 107 GLY A N 1
ATOM 816 C CA . GLY A 1 107 ? 19.612 -3.781 6.478 1.00 48.12 107 GLY A CA 1
ATOM 817 C C . GLY A 1 107 ? 19.650 -2.389 5.828 1.00 48.12 107 GLY A C 1
ATOM 818 O O . GLY A 1 107 ? 19.671 -2.269 4.601 1.00 48.12 107 GLY A O 1
ATOM 819 N N . TRP A 1 108 ? 19.678 -1.313 6.617 1.00 44.22 108 T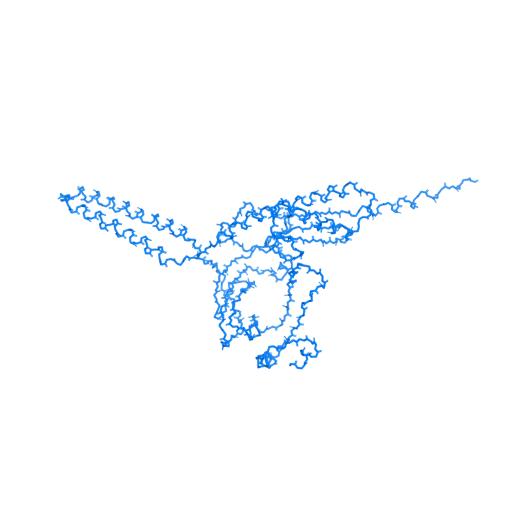RP A N 1
ATOM 820 C CA . TRP A 1 108 ? 19.343 0.035 6.122 1.00 44.22 108 TRP A CA 1
ATOM 821 C C . TRP A 1 108 ? 20.444 0.752 5.337 1.00 44.22 108 TRP A C 1
ATOM 823 O O . TRP A 1 108 ? 20.198 1.784 4.708 1.00 44.22 108 TRP A O 1
ATOM 833 N N . ARG A 1 109 ? 21.674 0.221 5.323 1.00 46.94 109 ARG A N 1
ATOM 834 C CA . ARG A 1 109 ? 22.776 0.848 4.569 1.00 46.94 109 ARG A CA 1
ATOM 835 C C . ARG A 1 109 ? 22.608 0.753 3.059 1.00 46.94 109 ARG A C 1
ATOM 837 O O . ARG A 1 109 ? 23.243 1.522 2.336 1.00 46.94 109 ARG A O 1
ATOM 844 N N . THR A 1 110 ? 21.735 -0.118 2.572 1.00 44.97 110 THR A N 1
ATOM 845 C CA . THR A 1 110 ? 21.314 -0.073 1.178 1.00 44.97 110 THR A CA 1
ATOM 846 C C . THR A 1 110 ? 19.938 0.570 1.105 1.00 44.97 110 THR A C 1
ATOM 848 O O . THR A 1 110 ? 18.987 -0.049 1.578 1.00 44.97 110 THR A O 1
ATOM 851 N N . PRO A 1 111 ? 19.788 1.773 0.502 1.00 47.75 111 PRO A N 1
ATOM 852 C CA . PRO A 1 111 ? 18.461 2.232 0.102 1.00 47.75 111 PRO A CA 1
ATOM 853 C C . PRO A 1 111 ? 17.794 1.081 -0.641 1.00 47.75 111 PRO A C 1
ATOM 855 O O . PRO A 1 111 ? 18.489 0.397 -1.399 1.00 47.75 111 PRO A O 1
ATOM 858 N N . ILE A 1 112 ? 16.503 0.854 -0.388 1.00 50.31 112 ILE A N 1
ATOM 859 C CA . ILE A 1 112 ? 15.654 -0.144 -1.048 1.00 50.31 112 ILE A CA 1
ATOM 860 C C . ILE A 1 112 ? 15.748 0.095 -2.564 1.00 50.31 112 ILE A C 1
ATOM 862 O O . ILE A 1 112 ? 14.955 0.798 -3.175 1.00 50.31 112 ILE A O 1
ATOM 866 N N . ARG A 1 113 ? 16.820 -0.405 -3.178 1.00 46.34 113 ARG A N 1
ATOM 867 C CA . ARG A 1 113 ? 17.166 -0.230 -4.592 1.00 46.34 113 ARG A CA 1
ATOM 868 C C . ARG A 1 113 ? 16.762 -1.450 -5.394 1.00 46.34 113 ARG A C 1
ATOM 870 O O . ARG A 1 113 ? 16.966 -1.479 -6.603 1.00 46.34 113 ARG A O 1
ATOM 877 N N . ARG A 1 114 ? 16.198 -2.463 -4.738 1.00 51.97 114 ARG A N 1
ATOM 878 C CA . ARG A 1 114 ? 15.633 -3.626 -5.400 1.00 51.97 114 ARG A CA 1
ATOM 879 C C . ARG A 1 114 ? 14.133 -3.587 -5.200 1.00 51.97 114 ARG A C 1
ATOM 881 O O . ARG A 1 114 ? 13.625 -3.859 -4.122 1.00 51.97 114 ARG A O 1
ATOM 888 N N . THR A 1 115 ? 13.451 -3.278 -6.292 1.00 61.28 115 THR A N 1
ATOM 889 C CA . THR A 1 115 ? 12.002 -3.398 -6.466 1.00 61.28 115 THR A CA 1
ATOM 890 C C . THR A 1 115 ? 11.475 -4.796 -6.124 1.00 61.28 115 THR A C 1
ATOM 892 O O . THR A 1 115 ? 10.280 -4.960 -5.950 1.00 61.28 115 THR A O 1
ATOM 895 N N . THR A 1 116 ? 12.353 -5.796 -5.999 1.00 71.31 116 THR A N 1
ATOM 896 C CA . THR A 1 116 ? 12.032 -7.200 -5.719 1.00 71.31 116 THR A CA 1
ATOM 897 C C . THR A 1 116 ? 12.403 -7.668 -4.310 1.00 71.31 116 THR A C 1
ATOM 899 O O . THR A 1 116 ? 12.342 -8.870 -4.056 1.00 71.31 116 THR A O 1
ATOM 902 N N . SER A 1 117 ? 12.873 -6.785 -3.423 1.00 80.12 117 SER A N 1
ATOM 903 C CA . SER A 1 117 ? 13.164 -7.184 -2.041 1.00 80.12 117 SER A CA 1
ATOM 904 C C . SER A 1 117 ? 11.876 -7.559 -1.298 1.00 80.12 117 SER A C 1
ATOM 906 O O . SER A 1 117 ? 10.827 -6.997 -1.612 1.00 80.12 117 SER A O 1
ATOM 908 N N . PRO A 1 118 ? 11.931 -8.482 -0.323 1.00 87.75 118 PRO A N 1
ATOM 909 C CA . PRO A 1 118 ? 10.807 -8.735 0.568 1.00 87.75 118 PRO A CA 1
ATOM 910 C C . PRO A 1 118 ? 10.311 -7.458 1.265 1.00 87.75 118 PRO A C 1
ATOM 912 O O . PRO A 1 118 ? 11.073 -6.512 1.463 1.00 87.75 118 PRO A O 1
ATOM 915 N N . VAL A 1 119 ? 9.032 -7.432 1.642 1.00 87.62 119 VAL A N 1
ATOM 916 C CA . VAL A 1 119 ? 8.431 -6.362 2.444 1.00 87.62 119 VAL A CA 1
ATOM 917 C C . VAL A 1 119 ? 8.835 -6.569 3.903 1.00 87.62 119 VAL A C 1
ATOM 919 O O . VAL A 1 119 ? 8.394 -7.556 4.503 1.00 87.62 119 VAL A O 1
ATOM 922 N N . PRO A 1 120 ? 9.640 -5.667 4.491 1.00 85.38 120 PRO A N 1
ATOM 923 C CA . PRO A 1 120 ? 10.009 -5.773 5.892 1.00 85.38 120 PRO A CA 1
ATOM 924 C C . PRO A 1 120 ? 8.788 -5.511 6.781 1.00 85.38 120 PRO A C 1
ATOM 926 O O . PRO A 1 120 ? 8.082 -4.517 6.618 1.00 85.38 120 PRO A O 1
ATOM 929 N N . VAL A 1 121 ? 8.551 -6.399 7.744 1.00 86.38 121 VAL A N 1
ATOM 930 C CA . VAL A 1 121 ? 7.534 -6.256 8.790 1.00 86.38 121 VAL A CA 1
ATOM 931 C C . VAL A 1 121 ? 8.259 -6.092 10.120 1.00 86.38 121 VAL A C 1
ATOM 933 O O . VAL A 1 121 ? 8.652 -7.070 10.760 1.00 86.38 121 VAL A O 1
ATOM 936 N N . SER A 1 122 ? 8.474 -4.840 10.512 1.00 80.88 122 SER A N 1
ATOM 937 C CA . SER A 1 122 ? 9.211 -4.468 11.723 1.00 80.88 122 SER A CA 1
ATOM 938 C C . SER A 1 122 ? 8.294 -4.137 12.905 1.00 80.88 122 SER A C 1
ATOM 940 O O . SER A 1 122 ? 8.627 -4.472 14.041 1.00 80.88 122 SER A O 1
ATOM 942 N N . HIS A 1 123 ? 7.119 -3.552 12.651 1.00 78.69 123 HIS A N 1
ATOM 943 C CA . HIS A 1 123 ? 6.204 -3.116 13.706 1.00 78.69 123 HIS A CA 1
ATOM 944 C C . HIS A 1 123 ? 5.713 -4.299 14.575 1.00 78.69 123 HIS A C 1
ATOM 946 O O . HIS A 1 123 ? 5.086 -5.214 14.030 1.00 78.69 123 HIS A O 1
ATOM 952 N N . PRO A 1 124 ? 5.912 -4.295 15.911 1.00 78.44 124 PRO A N 1
ATOM 953 C CA . PRO A 1 124 ? 5.607 -5.439 16.783 1.00 78.44 124 PRO A CA 1
ATOM 954 C C . PRO A 1 124 ? 4.155 -5.917 16.709 1.00 78.44 124 PRO A C 1
ATOM 956 O O . PRO A 1 124 ? 3.900 -7.103 16.504 1.00 78.44 124 PRO A O 1
ATOM 959 N N . GLY A 1 125 ? 3.194 -4.989 16.773 1.00 81.69 125 GLY A N 1
ATOM 960 C CA . GLY A 1 125 ? 1.774 -5.336 16.665 1.00 81.69 125 GLY A CA 1
ATOM 961 C C . GLY A 1 125 ? 1.409 -5.907 15.292 1.00 81.69 125 GLY A C 1
ATOM 962 O O . GLY A 1 125 ? 0.541 -6.767 15.182 1.00 81.69 125 GLY A O 1
ATOM 963 N N . LEU A 1 126 ? 2.116 -5.488 14.235 1.00 83.38 126 LEU A N 1
ATOM 964 C CA . LEU A 1 126 ? 1.893 -6.032 12.898 1.00 83.38 126 LEU A CA 1
ATOM 965 C C . LEU A 1 126 ? 2.559 -7.405 12.756 1.00 83.38 126 LEU A C 1
ATOM 967 O O . LEU A 1 126 ? 1.950 -8.299 12.186 1.00 83.38 126 LEU A O 1
ATOM 971 N N . LYS A 1 127 ? 3.757 -7.618 13.322 1.00 86.94 127 LYS A N 1
ATOM 972 C CA . LYS A 1 127 ? 4.430 -8.929 13.354 1.00 86.94 127 LYS A CA 1
ATOM 973 C C . LYS A 1 127 ? 3.537 -10.004 13.969 1.00 86.94 127 LYS A C 1
ATOM 975 O O . LYS A 1 127 ? 3.481 -11.115 13.433 1.00 86.94 127 LYS A O 1
ATOM 980 N N . GLU A 1 128 ? 2.849 -9.677 15.062 1.00 88.06 128 GLU A N 1
ATOM 981 C CA . GLU A 1 128 ? 1.908 -10.582 15.726 1.00 88.06 128 GLU A CA 1
ATOM 982 C C . GLU A 1 128 ? 0.721 -10.921 14.811 1.00 88.06 128 GLU A C 1
ATOM 984 O O . GLU A 1 128 ? 0.447 -12.098 14.577 1.00 88.06 128 GLU A O 1
ATOM 989 N N . LEU A 1 129 ? 0.081 -9.904 14.220 1.00 88.00 129 LEU A N 1
ATOM 990 C CA . LEU A 1 129 ? -1.080 -10.075 13.335 1.00 88.00 129 LEU A CA 1
ATOM 991 C C . LEU A 1 129 ? -0.747 -10.807 12.028 1.00 88.00 129 LEU A C 1
ATOM 993 O O . LEU A 1 129 ? -1.505 -11.666 11.583 1.00 88.00 129 LEU A O 1
ATOM 997 N N . VAL A 1 130 ? 0.391 -10.476 11.417 1.00 89.75 130 VAL A N 1
ATOM 998 C CA . VAL A 1 130 ? 0.879 -11.064 10.160 1.00 89.75 130 VAL A CA 1
ATOM 999 C C . VAL A 1 130 ? 1.235 -12.536 10.355 1.00 89.75 130 VAL A C 1
ATOM 1001 O O . VAL A 1 130 ? 1.115 -13.323 9.415 1.00 89.75 130 VAL A O 1
ATOM 1004 N N . GLY A 1 131 ? 1.620 -12.957 11.564 1.00 87.94 131 GLY A N 1
ATOM 1005 C CA . GLY A 1 131 ? 1.883 -14.365 11.845 1.00 87.94 131 GLY A CA 1
ATOM 1006 C C . GLY A 1 131 ? 2.901 -14.977 10.868 1.00 87.94 131 GLY A C 1
ATOM 1007 O O . GLY A 1 131 ? 3.844 -14.329 10.421 1.00 87.94 131 GLY A O 1
ATOM 1008 N N . ALA A 1 132 ? 2.692 -16.237 10.496 1.00 86.94 132 ALA A N 1
ATOM 1009 C CA . ALA A 1 132 ? 3.538 -16.935 9.527 1.00 86.94 132 ALA A CA 1
ATOM 1010 C C . ALA A 1 132 ? 3.222 -16.594 8.054 1.00 86.94 132 ALA A C 1
ATOM 1012 O O . ALA A 1 132 ? 3.632 -17.342 7.164 1.00 86.94 132 ALA A O 1
ATOM 1013 N N . THR A 1 133 ? 2.459 -15.529 7.775 1.00 87.50 133 THR A N 1
ATOM 1014 C CA . THR A 1 133 ? 2.146 -15.174 6.385 1.00 87.50 133 THR A CA 1
ATOM 1015 C C . THR A 1 133 ? 3.406 -14.756 5.642 1.00 87.50 133 THR A C 1
ATOM 1017 O O . THR A 1 133 ? 4.285 -14.089 6.188 1.00 87.50 133 THR A O 1
ATOM 1020 N N . SER A 1 134 ? 3.496 -15.203 4.393 1.00 90.81 134 SER A N 1
ATOM 1021 C CA . SER A 1 13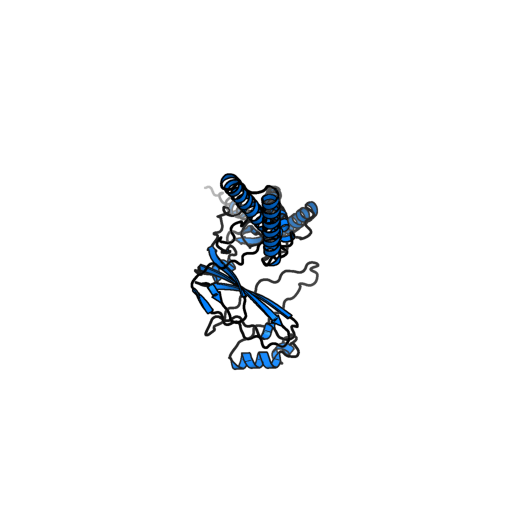4 ? 4.713 -15.123 3.582 1.00 90.81 134 SER A CA 1
ATOM 1022 C C . SER A 1 134 ? 4.646 -14.066 2.487 1.00 90.81 134 SER A C 1
ATOM 1024 O O . SER A 1 134 ? 5.646 -13.870 1.807 1.00 90.81 134 SER A O 1
ATOM 1026 N N . TRP A 1 135 ? 3.497 -13.410 2.292 1.00 95.81 135 TRP A N 1
ATOM 1027 C CA . TRP A 1 135 ? 3.275 -12.428 1.233 1.00 95.81 135 TRP A CA 1
ATOM 1028 C C . TRP A 1 135 ? 2.498 -11.217 1.732 1.00 95.81 135 TRP A C 1
ATOM 1030 O O . TRP A 1 135 ? 1.500 -11.352 2.438 1.00 95.81 135 TRP A O 1
ATOM 1040 N N . ALA A 1 136 ? 2.925 -10.039 1.284 1.00 95.94 136 ALA A N 1
ATOM 1041 C CA . ALA A 1 136 ? 2.214 -8.779 1.427 1.00 95.94 136 ALA A CA 1
ATOM 1042 C C . ALA A 1 136 ? 1.776 -8.312 0.039 1.00 95.94 136 ALA A C 1
ATOM 1044 O O . ALA A 1 136 ? 2.586 -8.215 -0.886 1.00 95.94 136 ALA A O 1
ATOM 1045 N N . THR A 1 137 ? 0.484 -8.038 -0.112 1.00 97.06 137 THR A N 1
ATOM 1046 C CA . THR A 1 137 ? -0.107 -7.558 -1.359 1.00 97.06 137 THR A CA 1
ATOM 1047 C C . THR A 1 137 ? -0.771 -6.207 -1.136 1.00 97.06 137 THR A C 1
ATOM 1049 O O . THR A 1 137 ? -1.626 -6.077 -0.266 1.00 97.06 137 THR A O 1
ATOM 1052 N N . HIS A 1 138 ? -0.394 -5.207 -1.929 1.00 96.12 138 HIS A N 1
ATOM 1053 C CA . HIS A 1 138 ? -1.035 -3.896 -1.970 1.00 96.12 138 HIS A CA 1
ATOM 1054 C C . HIS A 1 138 ? -2.066 -3.889 -3.096 1.00 96.12 138 HIS A C 1
ATOM 1056 O O . HIS A 1 138 ? -1.722 -4.016 -4.273 1.00 96.12 138 HIS A O 1
ATOM 1062 N N . LEU A 1 139 ? -3.330 -3.768 -2.716 1.00 96.69 139 LEU A N 1
ATOM 1063 C CA . LEU A 1 139 ? -4.470 -3.600 -3.601 1.00 96.69 139 LEU A CA 1
ATOM 1064 C C . LEU A 1 139 ? -4.886 -2.131 -3.587 1.00 96.69 139 LEU A C 1
ATOM 1066 O O . LEU A 1 139 ? -4.979 -1.524 -2.522 1.00 96.69 139 LEU A O 1
ATOM 1070 N N . ARG A 1 140 ? -5.170 -1.566 -4.758 1.00 95.75 140 ARG A N 1
ATOM 1071 C CA . ARG A 1 140 ? -5.708 -0.212 -4.884 1.00 95.75 140 ARG A CA 1
ATOM 1072 C C . ARG A 1 140 ? -7.021 -0.242 -5.642 1.00 95.75 140 ARG A C 1
ATOM 1074 O O . ARG A 1 140 ? -7.094 -0.817 -6.724 1.00 95.75 140 ARG A O 1
ATOM 1081 N N . GLY A 1 141 ? -8.040 0.370 -5.056 1.00 94.44 141 GLY A N 1
ATOM 1082 C CA . GLY A 1 141 ? -9.347 0.559 -5.672 1.00 94.44 141 GLY A CA 1
ATOM 1083 C C . GLY A 1 141 ? -9.665 2.045 -5.773 1.00 94.44 141 GLY A C 1
ATOM 1084 O O . GLY A 1 141 ? -9.401 2.796 -4.833 1.00 94.44 141 GLY A O 1
ATOM 1085 N N . SER A 1 142 ? -10.225 2.463 -6.905 1.00 93.00 142 SER A N 1
ATOM 1086 C CA . SER A 1 142 ? -10.749 3.814 -7.114 1.00 93.00 142 SER A CA 1
ATOM 1087 C C . SER A 1 142 ? -12.221 3.713 -7.492 1.00 93.00 142 SER A C 1
ATOM 1089 O O . SER A 1 142 ? -12.573 3.025 -8.448 1.00 93.00 142 SER A O 1
ATOM 1091 N N . PHE A 1 143 ? -13.070 4.377 -6.715 1.00 90.50 143 PHE A N 1
ATOM 1092 C CA . PHE A 1 143 ? -14.519 4.255 -6.779 1.00 90.50 143 PHE A CA 1
ATOM 1093 C C . PHE A 1 143 ? -15.164 5.635 -6.911 1.00 90.50 143 PHE A C 1
ATOM 1095 O O . PHE A 1 143 ? -14.819 6.564 -6.176 1.00 90.50 143 PHE A O 1
ATOM 1102 N N . GLU A 1 144 ? -16.104 5.755 -7.843 1.00 86.62 144 GLU A N 1
ATOM 1103 C CA . GLU A 1 144 ? -16.839 6.990 -8.129 1.00 86.62 144 GLU A CA 1
ATOM 1104 C C . GLU A 1 144 ? -18.162 7.055 -7.354 1.00 86.62 144 GLU A C 1
ATOM 1106 O O . GLU A 1 144 ? -18.753 6.022 -7.018 1.00 86.62 144 GLU A O 1
ATOM 1111 N N . ALA A 1 145 ? -18.659 8.274 -7.111 1.00 77.19 145 ALA A N 1
ATOM 1112 C CA . ALA A 1 145 ? -19.933 8.490 -6.425 1.00 77.19 145 ALA A CA 1
ATOM 1113 C C . ALA A 1 145 ? -21.084 7.709 -7.077 1.00 77.19 145 ALA A C 1
ATOM 1115 O O . ALA A 1 145 ? -21.241 7.688 -8.300 1.00 77.19 145 ALA A O 1
ATOM 1116 N N . GLY A 1 146 ? -21.955 7.134 -6.248 1.00 70.75 146 GLY A N 1
ATOM 1117 C CA . GLY A 1 146 ? -23.205 6.520 -6.702 1.00 70.75 146 GLY A CA 1
ATOM 1118 C C . GLY A 1 146 ? -23.055 5.153 -7.372 1.00 70.75 146 GLY A C 1
ATOM 1119 O O . GLY A 1 146 ? -24.069 4.540 -7.708 1.00 70.75 146 GLY A O 1
ATOM 1120 N N . GLN A 1 147 ? -21.835 4.634 -7.535 1.00 76.81 147 GLN A N 1
ATOM 1121 C CA . GLN A 1 147 ? -21.647 3.223 -7.846 1.00 76.81 147 GLN A CA 1
ATOM 1122 C C . GLN A 1 147 ? -21.828 2.400 -6.570 1.00 76.81 147 GLN A C 1
ATOM 1124 O O . GLN A 1 147 ? -21.219 2.683 -5.541 1.00 76.81 147 GLN A O 1
ATOM 1129 N N . ALA A 1 148 ? -22.672 1.370 -6.634 1.00 75.75 148 ALA A N 1
ATOM 1130 C CA . ALA A 1 148 ? -22.728 0.374 -5.576 1.00 75.75 148 ALA A CA 1
ATOM 1131 C C . ALA A 1 148 ? -21.390 -0.374 -5.566 1.00 75.75 148 ALA A C 1
ATOM 1133 O O . ALA A 1 148 ? -21.117 -1.168 -6.467 1.00 75.75 148 ALA A O 1
ATOM 1134 N N . VAL A 1 149 ? -20.544 -0.084 -4.579 1.00 84.19 149 VAL A N 1
ATOM 1135 C CA . VAL A 1 149 ? -19.258 -0.762 -4.426 1.00 84.19 149 VAL A CA 1
ATOM 1136 C C . VAL A 1 149 ? -19.484 -2.011 -3.583 1.00 84.19 149 VAL A C 1
ATOM 1138 O O . VAL A 1 149 ? -19.834 -1.888 -2.406 1.00 84.19 149 VAL A O 1
ATOM 1141 N N . PRO A 1 150 ? -19.333 -3.214 -4.162 1.00 88.81 150 PRO A N 1
ATOM 1142 C CA . PRO A 1 150 ? -19.435 -4.434 -3.384 1.00 88.81 150 PRO A CA 1
ATOM 1143 C C . PRO A 1 150 ? -18.296 -4.505 -2.364 1.00 88.81 150 PRO A C 1
ATOM 1145 O O . PRO A 1 150 ? -17.218 -3.939 -2.566 1.00 88.81 150 PRO A O 1
ATOM 1148 N N . ASP A 1 151 ? -18.525 -5.246 -1.283 1.00 94.00 151 ASP A N 1
ATOM 1149 C CA . ASP A 1 151 ? -17.459 -5.606 -0.353 1.00 94.00 151 ASP A CA 1
ATOM 1150 C C . ASP A 1 151 ? -16.310 -6.288 -1.107 1.00 94.00 151 ASP A C 1
ATOM 1152 O O . ASP A 1 151 ? -16.525 -7.089 -2.023 1.00 94.00 151 ASP A O 1
ATOM 1156 N N . ALA A 1 152 ? -15.074 -5.968 -0.732 1.00 95.56 152 ALA A N 1
ATOM 1157 C CA . ALA A 1 152 ? -13.909 -6.528 -1.395 1.00 95.56 152 ALA A CA 1
ATOM 1158 C C . ALA A 1 152 ? -13.664 -7.947 -0.875 1.00 95.56 152 ALA A C 1
ATOM 1160 O O . ALA A 1 152 ? -12.991 -8.148 0.137 1.00 95.56 152 ALA A O 1
ATOM 1161 N N . VAL A 1 153 ? -14.239 -8.931 -1.566 1.00 96.88 153 VAL A N 1
ATOM 1162 C CA . VAL A 1 153 ? -13.975 -10.353 -1.326 1.00 96.88 153 VAL A CA 1
ATOM 1163 C C . VAL A 1 153 ? -12.565 -10.678 -1.809 1.00 96.88 153 VAL A C 1
ATOM 1165 O O . VAL A 1 153 ? -12.247 -10.549 -2.996 1.00 96.88 153 VAL A O 1
ATOM 1168 N N . ILE A 1 154 ? -11.707 -11.080 -0.876 1.00 97.94 154 ILE A N 1
ATOM 1169 C CA . ILE A 1 154 ? -10.288 -11.292 -1.122 1.00 97.94 154 ILE A CA 1
ATOM 1170 C C . ILE A 1 154 ? -10.037 -12.764 -1.436 1.00 97.94 154 ILE A C 1
ATOM 1172 O O . ILE A 1 154 ? -10.222 -13.655 -0.610 1.00 97.94 154 ILE A O 1
ATOM 1176 N N . THR A 1 155 ? -9.531 -13.010 -2.638 1.00 97.69 155 THR A N 1
ATOM 1177 C CA . THR A 1 155 ? -9.076 -14.327 -3.086 1.00 97.69 155 THR A CA 1
ATOM 1178 C C . THR A 1 155 ? -7.561 -14.415 -2.983 1.00 97.69 155 THR A C 1
ATOM 1180 O O . THR A 1 155 ? -6.846 -13.485 -3.359 1.00 97.69 155 THR A O 1
ATOM 1183 N N . ILE A 1 156 ? -7.051 -15.537 -2.472 1.00 97.69 156 ILE A N 1
ATOM 1184 C CA . ILE A 1 156 ? -5.609 -15.781 -2.368 1.00 97.69 156 ILE A CA 1
ATOM 1185 C C . ILE A 1 156 ? -5.199 -16.722 -3.497 1.00 97.69 156 ILE A C 1
ATOM 1187 O O . ILE A 1 156 ? -5.603 -17.883 -3.534 1.00 97.69 156 ILE A O 1
ATOM 1191 N N . GLY A 1 157 ? -4.428 -16.193 -4.443 1.00 95.75 157 GLY A N 1
ATOM 1192 C CA . GLY A 1 157 ? -3.874 -16.949 -5.558 1.00 95.75 157 GLY A CA 1
ATOM 1193 C C . GLY A 1 157 ? -2.500 -17.538 -5.247 1.00 95.75 157 GLY A C 1
ATOM 1194 O O . GLY A 1 157 ? -1.999 -17.481 -4.123 1.00 95.75 157 GLY A O 1
ATOM 1195 N N . HIS A 1 158 ? -1.856 -18.068 -6.286 1.00 95.94 158 HIS A N 1
ATOM 1196 C CA . HIS A 1 158 ? -0.464 -18.502 -6.205 1.00 95.94 158 HIS A CA 1
ATOM 1197 C C . HIS A 1 158 ? 0.458 -17.326 -5.872 1.00 95.94 158 HIS A C 1
ATOM 1199 O O . HIS A 1 158 ? 0.253 -16.203 -6.332 1.00 95.94 158 HIS A O 1
ATOM 1205 N N . SER A 1 159 ? 1.497 -17.614 -5.098 1.00 94.62 159 SER A N 1
ATOM 1206 C CA . SER A 1 159 ? 2.594 -16.705 -4.787 1.00 94.62 159 SER A CA 1
ATOM 1207 C C . SER A 1 159 ? 3.287 -16.222 -6.063 1.00 94.62 159 SER A C 1
ATOM 1209 O O . SER A 1 159 ? 3.976 -16.997 -6.728 1.00 94.62 159 SER A O 1
ATOM 1211 N N . ALA A 1 160 ? 3.108 -14.951 -6.414 1.00 91.25 160 ALA A N 1
ATOM 1212 C CA . ALA A 1 160 ? 3.742 -14.351 -7.577 1.00 91.25 160 ALA A CA 1
ATOM 1213 C C . ALA A 1 160 ? 4.220 -12.937 -7.254 1.00 91.25 160 ALA A C 1
ATOM 1215 O O . ALA A 1 160 ? 3.431 -12.069 -6.881 1.00 91.25 160 ALA A O 1
ATOM 1216 N N . THR A 1 161 ? 5.512 -12.685 -7.466 1.00 92.38 161 THR A N 1
ATOM 1217 C CA . THR A 1 161 ? 6.054 -11.332 -7.364 1.00 92.38 161 THR A CA 1
ATOM 1218 C C . THR A 1 161 ? 5.409 -10.447 -8.420 1.00 92.38 161 THR A C 1
ATOM 1220 O O . THR A 1 161 ? 5.562 -10.682 -9.620 1.00 92.38 161 THR A O 1
ATOM 1223 N N . ARG A 1 162 ? 4.698 -9.415 -7.973 1.00 89.81 162 ARG A N 1
ATOM 1224 C CA . ARG A 1 162 ? 4.139 -8.372 -8.830 1.00 89.81 162 ARG A CA 1
ATOM 1225 C C . ARG A 1 162 ? 4.664 -7.038 -8.365 1.00 89.81 162 ARG A C 1
ATOM 1227 O O . ARG A 1 162 ? 4.382 -6.609 -7.254 1.00 89.81 162 ARG A O 1
ATOM 1234 N N . VAL A 1 163 ? 5.423 -6.387 -9.229 1.00 85.56 163 VAL A N 1
ATOM 1235 C CA . VAL A 1 163 ? 5.909 -5.037 -8.983 1.00 85.56 163 VAL A CA 1
ATOM 1236 C C . VAL A 1 163 ? 5.655 -4.259 -10.262 1.00 85.56 163 VAL A C 1
ATOM 1238 O O . VAL A 1 163 ? 6.178 -4.656 -11.308 1.00 85.56 163 VAL A O 1
ATOM 1241 N N . PRO A 1 164 ? 4.824 -3.207 -10.236 1.00 78.31 164 PRO A N 1
ATOM 1242 C CA . PRO A 1 164 ? 4.610 -2.372 -11.393 1.00 78.31 164 PRO A CA 1
ATOM 1243 C C . PRO A 1 164 ? 5.957 -1.766 -11.750 1.00 78.31 164 PRO A C 1
ATOM 1245 O O . PRO A 1 164 ? 6.670 -1.227 -10.899 1.00 78.31 164 PRO A O 1
ATOM 1248 N N . LEU A 1 165 ? 6.322 -1.887 -13.019 1.00 74.81 165 LEU A N 1
ATOM 1249 C CA . LEU A 1 165 ? 7.515 -1.251 -13.535 1.00 74.81 165 LEU A CA 1
ATOM 1250 C C . LEU A 1 165 ? 7.263 0.261 -13.560 1.00 74.81 165 LEU A C 1
ATOM 1252 O O . LEU A 1 165 ? 6.766 0.803 -14.542 1.00 74.81 165 LEU A O 1
ATOM 1256 N N . ARG A 1 166 ? 7.573 0.940 -12.456 1.00 73.69 166 ARG A N 1
ATOM 1257 C CA . ARG A 1 166 ? 7.500 2.397 -12.362 1.00 73.69 166 ARG A CA 1
ATOM 1258 C C . ARG A 1 166 ? 8.828 2.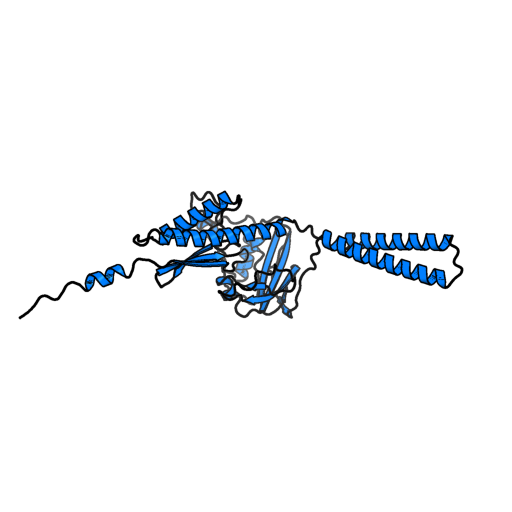973 -12.823 1.00 73.69 166 ARG A C 1
ATOM 1260 O O . ARG A 1 166 ? 9.809 2.981 -12.081 1.00 73.69 166 ARG A O 1
ATOM 1267 N N . LEU A 1 167 ? 8.872 3.411 -14.076 1.00 72.38 167 LEU A N 1
ATOM 1268 C CA . LEU A 1 167 ? 10.014 4.139 -14.615 1.00 72.38 167 LEU A CA 1
ATOM 1269 C C . LEU A 1 167 ? 9.758 5.637 -14.465 1.00 72.38 167 LEU A C 1
ATOM 1271 O O . LEU A 1 167 ? 8.708 6.142 -14.863 1.00 72.38 167 LEU A O 1
ATOM 1275 N N . SER A 1 168 ? 10.735 6.358 -13.914 1.00 75.94 168 SER A N 1
ATOM 1276 C CA . SER A 1 168 ? 10.714 7.819 -13.959 1.00 75.94 168 SER A CA 1
ATOM 1277 C C . SER A 1 168 ? 10.837 8.296 -15.408 1.00 75.94 168 SER A C 1
ATOM 1279 O O . SER A 1 168 ? 11.463 7.626 -16.232 1.00 75.94 168 SER A O 1
ATOM 1281 N N . GLN A 1 169 ? 10.313 9.484 -15.725 1.00 76.31 169 GLN A N 1
ATOM 1282 C CA . GLN A 1 169 ? 10.491 10.086 -17.057 1.00 76.31 169 GLN A CA 1
ATOM 1283 C C . GLN A 1 169 ? 11.967 10.163 -17.472 1.00 76.31 169 GLN A C 1
ATOM 1285 O O . GLN A 1 169 ? 12.296 9.923 -18.630 1.00 76.31 169 GLN A O 1
ATOM 1290 N N . GLN A 1 170 ? 12.867 10.423 -16.519 1.00 77.69 170 GLN A N 1
ATOM 1291 C CA . GLN A 1 170 ? 14.310 10.429 -16.762 1.00 77.69 170 GLN A CA 1
ATOM 1292 C C . GLN A 1 170 ? 14.853 9.030 -17.084 1.00 77.69 170 GLN A C 1
ATOM 1294 O O . GLN A 1 170 ? 15.667 8.894 -17.993 1.00 77.69 170 GLN A O 1
ATOM 1299 N N . ALA A 1 171 ? 14.390 7.988 -16.385 1.00 75.50 171 ALA A N 1
ATOM 1300 C CA . ALA A 1 171 ? 14.785 6.611 -16.669 1.00 75.50 171 ALA A CA 1
ATOM 1301 C C . ALA A 1 171 ? 14.264 6.146 -18.036 1.00 75.50 171 ALA A C 1
ATOM 1303 O O . ALA A 1 171 ? 15.022 5.558 -18.802 1.00 75.50 171 ALA A O 1
ATOM 1304 N N . VAL A 1 172 ? 13.006 6.460 -18.375 1.00 82.00 172 VAL A N 1
ATOM 1305 C CA . VAL A 1 172 ? 12.440 6.175 -19.705 1.00 82.00 172 VAL A CA 1
ATOM 1306 C C . VAL A 1 172 ? 13.226 6.906 -20.792 1.00 82.00 172 VAL A C 1
ATOM 1308 O O . VAL A 1 172 ? 13.594 6.287 -21.786 1.00 82.00 172 VAL A O 1
ATOM 1311 N N . ALA A 1 173 ? 13.531 8.193 -20.600 1.00 82.44 173 ALA A N 1
ATOM 1312 C CA . ALA A 1 173 ? 14.331 8.967 -21.546 1.00 82.44 173 ALA A CA 1
ATOM 1313 C C . ALA A 1 173 ? 15.743 8.387 -21.711 1.00 82.44 173 ALA A C 1
ATOM 1315 O O . ALA A 1 173 ? 16.212 8.256 -22.838 1.00 82.44 173 ALA A O 1
ATOM 1316 N N . GLY A 1 174 ? 16.395 7.982 -20.616 1.00 84.19 174 GLY A N 1
ATOM 1317 C CA . GLY A 1 174 ? 17.694 7.307 -20.652 1.00 84.19 174 GLY A CA 1
ATOM 1318 C C . GLY A 1 174 ? 17.649 6.011 -21.463 1.00 84.19 174 GLY A C 1
ATOM 1319 O O . GLY A 1 174 ? 18.398 5.866 -22.424 1.00 84.19 174 GLY A O 1
ATOM 1320 N N . ILE A 1 175 ? 16.696 5.122 -21.158 1.00 84.44 175 ILE A N 1
ATOM 1321 C CA . ILE A 1 175 ? 16.486 3.868 -21.903 1.00 84.44 175 ILE A CA 1
ATOM 1322 C C . ILE A 1 175 ? 16.214 4.152 -23.388 1.00 84.44 175 ILE A C 1
ATOM 1324 O O . ILE A 1 175 ? 16.757 3.480 -24.264 1.00 84.44 175 ILE A O 1
ATOM 1328 N N . ALA A 1 176 ? 15.391 5.157 -23.693 1.00 87.12 176 ALA A N 1
ATOM 1329 C CA . ALA A 1 176 ? 15.073 5.528 -25.064 1.00 87.12 176 ALA A CA 1
ATOM 1330 C C . ALA A 1 176 ? 16.298 6.058 -25.826 1.00 87.12 176 ALA A C 1
ATOM 1332 O O . ALA A 1 176 ? 16.455 5.741 -27.010 1.00 87.12 176 ALA A O 1
ATOM 1333 N N . VAL A 1 177 ? 17.167 6.837 -25.174 1.00 88.31 177 VAL A N 1
ATOM 1334 C CA . VAL A 1 177 ? 18.428 7.322 -25.755 1.00 88.31 177 VAL A CA 1
ATOM 1335 C C . VAL A 1 177 ? 19.382 6.158 -26.002 1.00 88.31 177 VAL A C 1
ATOM 1337 O O . VAL A 1 177 ? 19.922 6.062 -27.103 1.00 88.31 177 VAL A O 1
ATOM 1340 N N . ASP A 1 178 ? 19.532 5.246 -25.042 1.00 88.62 178 ASP A N 1
ATOM 1341 C CA . ASP A 1 178 ? 20.410 4.078 -25.170 1.00 88.62 178 ASP A CA 1
ATOM 1342 C C . ASP A 1 178 ? 19.975 3.169 -26.329 1.00 88.62 178 ASP A C 1
ATOM 1344 O O . ASP A 1 178 ? 20.797 2.778 -27.164 1.00 88.62 178 ASP A O 1
ATOM 1348 N N . ILE A 1 179 ? 18.671 2.890 -26.449 1.00 88.19 179 ILE A N 1
ATOM 1349 C CA . ILE A 1 179 ? 18.112 2.114 -27.567 1.00 88.19 179 ILE A CA 1
ATOM 1350 C C . ILE A 1 179 ? 18.300 2.861 -28.893 1.00 88.19 179 ILE A C 1
ATOM 1352 O O . ILE A 1 179 ? 18.746 2.268 -29.878 1.00 88.19 179 ILE A O 1
ATOM 1356 N N . GLY A 1 180 ? 17.991 4.161 -28.932 1.00 88.00 180 GLY A N 1
ATOM 1357 C CA . GLY A 1 180 ? 18.140 4.986 -30.132 1.00 88.00 180 GLY A CA 1
ATOM 1358 C C . GLY A 1 180 ? 19.588 5.042 -30.627 1.00 88.00 180 GLY A C 1
ATOM 1359 O O . GLY A 1 180 ? 19.846 4.871 -31.821 1.00 88.00 180 GLY A O 1
ATOM 1360 N N . LEU A 1 181 ? 20.543 5.208 -29.708 1.00 90.88 181 LEU A N 1
ATOM 1361 C CA . LEU A 1 181 ? 21.973 5.210 -30.004 1.00 90.88 181 LEU A CA 1
ATOM 1362 C C . LEU A 1 181 ? 22.448 3.829 -30.468 1.00 90.88 181 LEU A C 1
ATOM 1364 O O . LEU A 1 181 ? 23.164 3.736 -31.465 1.00 90.88 181 LEU A O 1
ATOM 1368 N N . GLY A 1 182 ? 22.009 2.755 -29.804 1.00 90.38 182 GLY A N 1
ATOM 1369 C CA . GLY A 1 182 ? 22.315 1.381 -30.202 1.00 90.38 182 GLY A CA 1
ATOM 1370 C C . GLY A 1 182 ? 21.866 1.078 -31.634 1.00 90.38 182 GLY A C 1
ATOM 1371 O O . GLY A 1 182 ? 22.655 0.589 -32.446 1.00 90.38 182 GLY A O 1
ATOM 1372 N N . LEU A 1 183 ? 20.632 1.453 -31.984 1.00 88.06 183 LEU A N 1
ATOM 1373 C CA . LEU A 1 183 ? 20.108 1.315 -33.345 1.00 88.06 183 LEU A CA 1
ATOM 1374 C C . LEU A 1 183 ? 20.905 2.151 -34.353 1.00 88.06 183 LEU A C 1
ATOM 1376 O O . LEU A 1 183 ? 21.218 1.655 -35.438 1.00 88.06 183 LEU A O 1
ATOM 1380 N N . ALA A 1 184 ? 21.285 3.383 -34.006 1.00 85.75 184 ALA A N 1
ATOM 1381 C CA . ALA A 1 184 ? 22.105 4.230 -34.870 1.00 85.75 184 ALA A CA 1
ATOM 1382 C C . ALA A 1 184 ? 23.488 3.610 -35.149 1.00 85.75 184 ALA A C 1
ATOM 1384 O O . ALA A 1 184 ? 23.936 3.604 -36.299 1.00 85.75 184 ALA A O 1
ATOM 1385 N N . VAL A 1 185 ? 24.136 3.030 -34.132 1.00 92.06 185 VAL A N 1
ATOM 1386 C CA . VAL A 1 185 ? 25.438 2.355 -34.269 1.00 92.06 185 VAL A CA 1
ATOM 1387 C C . VAL A 1 185 ? 25.331 1.113 -35.154 1.00 92.06 185 VAL A C 1
ATOM 1389 O O . VAL A 1 185 ? 26.102 0.982 -36.106 1.00 92.06 185 VAL A O 1
ATOM 1392 N N . VAL A 1 186 ? 24.358 0.229 -34.904 1.00 88.81 186 VAL A N 1
ATOM 1393 C CA . VAL A 1 186 ? 24.135 -0.976 -35.730 1.00 88.81 186 VAL A CA 1
ATOM 1394 C C . VAL A 1 186 ? 23.902 -0.593 -37.189 1.00 88.81 186 VAL A C 1
ATOM 1396 O O . VAL A 1 186 ? 24.476 -1.180 -38.106 1.00 88.81 186 VAL A O 1
ATOM 1399 N N . SER A 1 187 ? 23.113 0.449 -37.410 1.00 85.38 187 SER A N 1
ATOM 1400 C CA . SER A 1 187 ? 22.785 0.937 -38.744 1.00 85.38 187 SER A CA 1
ATOM 1401 C C . SER A 1 187 ? 23.990 1.510 -39.480 1.00 85.38 187 SER A C 1
ATOM 1403 O O . SER A 1 187 ? 24.165 1.264 -40.675 1.00 85.38 187 SER A O 1
ATOM 1405 N N . LEU A 1 188 ? 24.859 2.227 -38.766 1.00 86.88 188 LEU A N 1
ATOM 1406 C CA . LEU A 1 188 ? 26.121 2.710 -39.311 1.00 86.88 188 LEU A CA 1
ATOM 1407 C C . LEU A 1 188 ? 27.035 1.543 -39.710 1.00 86.88 188 LEU A C 1
ATOM 1409 O O . LEU A 1 188 ? 27.609 1.572 -40.796 1.00 86.88 188 LEU A O 1
ATOM 1413 N N . ILE A 1 189 ? 27.128 0.499 -38.880 1.00 91.44 189 ILE A N 1
ATOM 1414 C CA . ILE A 1 189 ? 27.912 -0.708 -39.186 1.00 91.44 189 ILE A CA 1
ATOM 1415 C C . ILE A 1 189 ? 27.380 -1.388 -40.453 1.00 91.44 189 ILE A C 1
ATOM 1417 O O . ILE A 1 189 ? 28.160 -1.683 -41.358 1.00 91.44 189 ILE A O 1
ATOM 1421 N N . VAL A 1 190 ? 26.061 -1.575 -40.569 1.00 86.81 190 VAL A N 1
ATOM 1422 C CA . VAL A 1 190 ? 25.429 -2.160 -41.767 1.00 86.81 190 VAL A CA 1
ATOM 1423 C C . VAL A 1 190 ? 25.746 -1.333 -43.013 1.00 86.81 190 VAL A C 1
ATOM 1425 O O . VAL A 1 190 ? 26.125 -1.886 -44.043 1.00 86.81 190 VAL A O 1
ATOM 1428 N N . LEU A 1 191 ? 25.661 -0.005 -42.926 1.00 84.94 191 LEU A N 1
ATOM 1429 C CA . LEU A 1 191 ? 26.001 0.880 -44.039 1.00 84.94 191 LEU A CA 1
ATOM 1430 C C . LEU A 1 191 ? 27.479 0.792 -44.435 1.00 84.94 191 LEU A C 1
ATOM 1432 O O . LEU A 1 191 ? 27.787 0.825 -45.627 1.00 84.94 191 LEU A O 1
ATOM 1436 N N . LEU A 1 192 ? 28.391 0.660 -43.468 1.00 87.12 192 LEU A N 1
ATOM 1437 C CA . LEU A 1 192 ? 29.820 0.474 -43.732 1.00 87.12 192 LEU A CA 1
ATOM 1438 C C . LEU A 1 192 ? 30.101 -0.867 -44.423 1.00 87.12 192 LEU A C 1
ATOM 1440 O O . LEU A 1 192 ? 30.885 -0.906 -45.371 1.00 87.12 192 LEU A O 1
ATOM 1444 N N . VAL A 1 193 ? 29.427 -1.939 -44.000 1.00 88.44 193 VAL A N 1
ATOM 1445 C CA . VAL A 1 193 ? 29.526 -3.268 -44.624 1.00 88.44 193 VAL A CA 1
ATOM 1446 C C . VAL A 1 193 ? 28.989 -3.227 -46.057 1.00 88.44 193 VAL A C 1
ATOM 1448 O O . VAL A 1 193 ? 29.674 -3.657 -46.982 1.00 88.44 193 VAL A O 1
ATOM 1451 N N . LEU A 1 194 ? 27.804 -2.642 -46.265 1.00 84.50 194 LEU A N 1
ATOM 1452 C CA . LEU A 1 194 ? 27.185 -2.512 -47.589 1.00 84.50 194 LEU A CA 1
ATOM 1453 C C . LEU A 1 194 ? 28.018 -1.649 -48.540 1.00 84.50 194 LEU A C 1
ATOM 1455 O O . LEU A 1 194 ? 28.145 -1.982 -49.716 1.00 84.50 194 LEU A O 1
ATOM 1459 N N . LYS A 1 195 ? 28.632 -0.573 -48.031 1.00 84.62 195 LYS A N 1
ATOM 1460 C CA . LYS A 1 195 ? 29.558 0.265 -48.803 1.00 84.62 195 LYS A CA 1
ATOM 1461 C C . LYS A 1 195 ? 30.757 -0.533 -49.319 1.00 84.62 195 LYS A C 1
ATOM 1463 O O . LYS A 1 195 ? 31.254 -0.227 -50.395 1.00 84.62 195 LYS A O 1
ATOM 1468 N N . ASN A 1 196 ? 31.238 -1.514 -48.559 1.00 86.19 196 ASN A N 1
ATOM 1469 C CA . ASN A 1 196 ? 32.393 -2.317 -48.954 1.00 86.19 196 ASN A CA 1
ATOM 1470 C C . ASN A 1 196 ? 32.029 -3.441 -49.942 1.00 86.19 196 ASN A C 1
ATOM 1472 O O . ASN A 1 196 ? 32.898 -3.950 -50.639 1.00 86.19 196 ASN A O 1
ATOM 1476 N N . TYR A 1 197 ? 30.754 -3.836 -49.999 1.00 84.50 197 TYR A N 1
ATOM 1477 C CA . TYR A 1 197 ? 30.289 -4.973 -50.800 1.00 84.50 197 TYR A CA 1
ATOM 1478 C C . TYR A 1 197 ? 29.748 -4.581 -52.183 1.00 84.50 197 TYR A C 1
ATOM 1480 O O . TYR A 1 197 ? 29.562 -5.431 -53.053 1.00 84.50 197 TYR A O 1
ATOM 1488 N N . HIS A 1 198 ? 29.450 -3.302 -52.400 1.00 71.19 198 HIS A N 1
ATOM 1489 C CA . HIS A 1 198 ? 28.808 -2.827 -53.619 1.00 71.19 198 HIS A CA 1
ATOM 1490 C C . HIS A 1 198 ? 29.384 -1.464 -54.002 1.00 71.19 198 HIS A C 1
ATOM 1492 O O . HIS A 1 198 ? 29.597 -0.643 -53.111 1.00 71.19 198 HIS A O 1
ATOM 1498 N N . ASP A 1 199 ? 29.597 -1.203 -55.301 1.00 78.81 199 ASP A N 1
ATOM 1499 C CA . ASP A 1 199 ? 29.992 0.105 -55.865 1.00 78.81 199 ASP A CA 1
ATOM 1500 C C . ASP A 1 199 ? 28.856 1.127 -55.673 1.00 78.81 199 ASP A C 1
ATOM 1502 O O . ASP A 1 199 ? 28.141 1.561 -56.583 1.00 78.81 199 ASP A O 1
ATOM 1506 N N . TRP A 1 200 ? 28.585 1.438 -54.410 1.00 72.69 200 TRP A N 1
ATOM 1507 C CA . TRP A 1 200 ? 27.362 2.084 -54.003 1.00 72.69 200 TRP A CA 1
ATOM 1508 C C . TRP A 1 200 ? 27.539 3.589 -54.147 1.00 72.69 200 TRP A C 1
ATOM 1510 O O . TRP A 1 200 ? 28.323 4.229 -53.445 1.00 72.69 200 TRP A O 1
ATOM 1520 N N . ASN A 1 201 ? 26.800 4.156 -55.102 1.00 80.38 201 ASN A N 1
ATOM 1521 C CA . ASN A 1 201 ? 26.801 5.581 -55.410 1.00 80.38 201 ASN A CA 1
ATOM 1522 C C . ASN A 1 201 ? 26.633 6.424 -54.125 1.00 80.38 201 ASN A C 1
ATOM 1524 O O . ASN A 1 201 ? 25.620 6.304 -53.428 1.00 80.38 201 ASN A O 1
ATOM 1528 N N . ARG A 1 202 ? 27.609 7.304 -53.839 1.00 77.00 202 ARG A N 1
ATOM 1529 C CA . ARG A 1 202 ? 27.693 8.147 -52.624 1.00 77.00 202 ARG A CA 1
ATOM 1530 C C . ARG A 1 202 ? 26.375 8.842 -52.263 1.00 77.00 202 ARG A C 1
ATOM 1532 O O . ARG A 1 202 ? 26.063 8.972 -51.082 1.00 77.00 202 ARG A O 1
ATOM 1539 N N . GLN A 1 203 ? 25.585 9.259 -53.256 1.00 80.81 203 GLN A N 1
ATOM 1540 C CA . GLN A 1 203 ? 24.298 9.923 -53.017 1.00 80.81 203 GLN A CA 1
ATOM 1541 C C . GLN A 1 203 ? 23.235 9.005 -52.387 1.00 80.81 203 GLN A C 1
ATOM 1543 O O . GLN A 1 203 ? 22.423 9.471 -51.588 1.00 80.81 203 GLN A O 1
ATOM 1548 N N . ARG A 1 204 ? 23.228 7.704 -52.708 1.00 81.38 204 ARG A N 1
ATOM 1549 C CA . ARG A 1 204 ? 22.264 6.747 -52.133 1.00 81.38 204 ARG A CA 1
ATOM 1550 C C . ARG A 1 204 ? 22.618 6.389 -50.691 1.00 81.38 204 ARG A C 1
ATOM 1552 O O . ARG A 1 204 ? 21.717 6.302 -49.862 1.00 81.38 204 ARG A O 1
ATOM 1559 N N . ALA A 1 205 ? 23.911 6.290 -50.377 1.00 78.69 205 ALA A N 1
ATOM 1560 C CA . ALA A 1 205 ? 24.383 6.043 -49.015 1.00 78.69 205 ALA A CA 1
ATOM 1561 C C . ALA A 1 205 ? 23.968 7.168 -48.047 1.00 78.69 205 ALA A C 1
ATOM 1563 O O . ALA A 1 205 ? 23.466 6.887 -46.961 1.00 78.69 205 ALA A O 1
ATOM 1564 N N . GLY A 1 206 ? 24.088 8.437 -48.462 1.00 81.12 206 GLY A N 1
ATOM 1565 C CA . GLY A 1 206 ? 23.679 9.579 -47.634 1.00 81.12 206 GLY A CA 1
ATOM 1566 C C . GLY A 1 206 ? 22.183 9.586 -47.294 1.00 81.12 206 GLY A C 1
ATOM 1567 O O . GLY A 1 206 ? 21.808 9.838 -46.151 1.00 81.12 206 GLY A O 1
ATOM 1568 N N . ARG A 1 207 ? 21.320 9.238 -48.260 1.00 86.31 207 ARG A N 1
ATOM 1569 C CA . ARG A 1 207 ? 19.872 9.103 -48.014 1.00 86.31 207 ARG A CA 1
ATOM 1570 C C . ARG A 1 207 ? 19.552 7.940 -47.074 1.00 86.31 207 ARG A C 1
ATOM 1572 O O . ARG A 1 207 ? 18.683 8.087 -46.222 1.00 86.31 207 ARG A O 1
ATOM 1579 N N . GLY A 1 208 ? 20.272 6.823 -47.197 1.00 82.62 208 GLY A N 1
ATOM 1580 C CA . GLY A 1 208 ? 20.136 5.679 -46.292 1.00 82.62 208 GLY A CA 1
ATOM 1581 C C . GLY A 1 208 ? 20.460 6.043 -44.842 1.00 82.62 208 GLY A C 1
ATOM 1582 O O . GLY A 1 208 ? 19.660 5.767 -43.957 1.00 82.62 208 GLY A O 1
ATOM 1583 N N . VAL A 1 209 ? 21.576 6.742 -44.605 1.00 83.00 209 VAL A N 1
ATOM 1584 C CA . VAL A 1 209 ? 21.968 7.219 -43.263 1.00 83.00 209 VAL A CA 1
ATOM 1585 C C . VAL A 1 209 ? 20.875 8.090 -42.639 1.00 83.00 209 VAL A C 1
ATOM 1587 O O . VAL A 1 209 ? 20.489 7.860 -41.496 1.00 83.00 209 VAL A O 1
ATOM 1590 N N . LEU A 1 210 ? 20.358 9.069 -43.389 1.00 86.50 210 LEU A N 1
ATOM 1591 C CA . LEU A 1 210 ? 19.336 9.994 -42.891 1.00 86.50 210 LEU A CA 1
ATOM 1592 C C . LEU A 1 210 ? 18.017 9.293 -42.562 1.00 86.50 210 LEU A C 1
ATOM 1594 O O . LEU A 1 210 ? 17.424 9.584 -41.527 1.00 86.50 210 LEU A O 1
ATOM 1598 N N . LEU A 1 211 ? 17.572 8.363 -43.411 1.00 87.75 211 LEU A N 1
ATOM 1599 C CA . LEU A 1 211 ? 16.355 7.592 -43.154 1.00 87.75 211 LEU A CA 1
ATOM 1600 C C . LEU A 1 211 ? 16.495 6.740 -41.898 1.00 87.75 211 LEU A C 1
ATOM 1602 O O . LEU A 1 211 ? 15.571 6.691 -41.090 1.00 87.75 211 LEU A O 1
ATOM 1606 N N . ILE A 1 212 ? 17.653 6.108 -41.709 1.00 83.44 212 ILE A N 1
ATOM 1607 C CA . ILE A 1 212 ? 17.841 5.244 -40.554 1.00 83.44 212 ILE A CA 1
ATOM 1608 C C . ILE A 1 212 ? 17.960 6.061 -39.264 1.00 83.44 212 ILE A C 1
ATOM 1610 O O . ILE A 1 212 ? 17.259 5.758 -38.301 1.00 83.44 212 ILE A O 1
ATOM 1614 N N . LEU A 1 213 ? 18.756 7.135 -39.257 1.00 85.44 213 LEU A N 1
ATOM 1615 C CA . LEU A 1 213 ? 18.826 8.047 -38.111 1.00 85.44 213 LEU A CA 1
ATOM 1616 C C . LEU A 1 213 ? 17.449 8.628 -37.772 1.00 85.44 213 LEU A C 1
ATOM 1618 O O . LEU A 1 213 ? 17.066 8.618 -36.608 1.00 85.44 213 LEU A O 1
ATOM 1622 N N . GLY A 1 214 ? 16.685 9.060 -38.781 1.00 88.94 214 GLY A N 1
ATOM 1623 C CA . GLY A 1 214 ? 15.319 9.552 -38.596 1.00 88.94 214 GLY A CA 1
ATOM 1624 C C . GLY A 1 214 ? 14.366 8.488 -38.046 1.00 88.94 214 GLY A C 1
ATOM 1625 O O . GLY A 1 214 ? 13.536 8.784 -37.193 1.00 88.94 214 GLY A O 1
ATOM 1626 N N . SER A 1 215 ? 14.496 7.233 -38.483 1.00 89.12 215 SER A N 1
ATOM 1627 C CA . SER A 1 215 ? 13.685 6.133 -37.950 1.00 89.12 215 SER A CA 1
ATOM 1628 C C . SER A 1 215 ? 14.049 5.784 -36.504 1.00 89.12 215 SER A C 1
ATOM 1630 O O . SER A 1 215 ? 13.153 5.548 -35.699 1.00 89.12 215 SER A O 1
ATOM 1632 N N . ALA A 1 216 ? 15.338 5.814 -36.146 1.00 86.94 216 ALA A N 1
ATOM 1633 C CA . ALA A 1 216 ? 15.813 5.520 -34.797 1.00 86.94 216 ALA A CA 1
ATOM 1634 C C . ALA A 1 216 ? 15.386 6.601 -33.794 1.00 86.94 216 ALA A C 1
ATOM 1636 O O . ALA A 1 216 ? 14.952 6.275 -32.689 1.00 86.94 216 ALA A O 1
ATOM 1637 N N . THR A 1 217 ? 15.441 7.880 -34.185 1.00 87.75 217 THR A N 1
ATOM 1638 C CA . THR A 1 217 ? 14.936 8.978 -33.350 1.00 87.75 217 THR A CA 1
ATOM 1639 C C . THR A 1 217 ? 13.422 8.910 -33.188 1.00 87.75 217 THR A C 1
ATOM 1641 O O . THR A 1 217 ? 12.943 9.042 -32.067 1.00 87.75 217 THR A O 1
ATOM 1644 N N . LEU A 1 218 ? 12.670 8.617 -34.257 1.00 91.81 218 LEU A N 1
ATOM 1645 C CA . LEU A 1 218 ? 11.219 8.420 -34.173 1.00 91.81 218 LEU A CA 1
ATOM 1646 C C . LEU A 1 218 ? 10.844 7.252 -33.253 1.00 91.81 218 LEU A C 1
ATOM 1648 O O . LEU A 1 218 ? 9.953 7.409 -32.424 1.00 91.81 218 LEU A O 1
ATOM 1652 N N . LEU A 1 219 ? 11.538 6.112 -33.348 1.00 90.00 219 LEU A N 1
ATOM 1653 C CA . LEU A 1 219 ? 11.321 4.959 -32.464 1.00 90.00 219 LEU A CA 1
ATOM 1654 C C . LEU A 1 219 ? 11.628 5.296 -31.002 1.00 90.00 219 LEU A C 1
ATOM 1656 O O . LEU A 1 219 ? 10.848 4.955 -30.118 1.00 90.00 219 LEU A O 1
ATOM 1660 N N . SER A 1 220 ? 12.733 6.002 -30.753 1.00 89.06 220 SER A N 1
ATOM 1661 C CA . SER A 1 220 ? 13.111 6.463 -29.415 1.00 89.06 220 SER A CA 1
ATOM 1662 C C . SER A 1 220 ? 12.059 7.417 -28.831 1.00 89.06 220 SER A C 1
ATOM 1664 O O . SER A 1 220 ? 11.580 7.208 -27.718 1.00 89.06 220 SER A O 1
ATOM 1666 N N . SER A 1 221 ? 11.605 8.411 -29.603 1.00 88.56 221 SER A N 1
ATOM 1667 C CA . SER A 1 221 ? 10.537 9.324 -29.174 1.00 88.56 221 SER A CA 1
ATOM 1668 C C . SER A 1 221 ? 9.206 8.605 -28.956 1.00 88.56 221 SER A C 1
ATOM 1670 O O . SER A 1 221 ? 8.509 8.887 -27.984 1.00 88.56 221 SER A O 1
ATOM 1672 N N . MET A 1 222 ? 8.858 7.648 -29.820 1.00 92.25 222 MET A N 1
ATOM 1673 C CA . MET A 1 222 ? 7.642 6.854 -29.666 1.00 92.25 222 MET A CA 1
ATOM 1674 C C . MET A 1 222 ? 7.696 5.999 -28.395 1.00 92.25 222 MET A C 1
ATOM 1676 O O . MET A 1 222 ? 6.682 5.878 -27.713 1.00 92.25 222 MET A O 1
ATOM 1680 N N . LEU A 1 223 ? 8.867 5.471 -28.018 1.00 87.62 223 LEU A N 1
ATOM 1681 C CA . LEU A 1 223 ? 9.047 4.749 -26.757 1.00 87.62 223 LEU A CA 1
ATOM 1682 C C . LEU A 1 223 ? 8.783 5.660 -25.548 1.00 87.62 223 LEU A C 1
ATOM 1684 O O . LEU A 1 223 ? 8.043 5.273 -24.651 1.00 87.62 223 LEU A O 1
ATOM 1688 N N . VAL A 1 224 ? 9.308 6.891 -25.552 1.00 87.88 224 VAL A N 1
ATOM 1689 C CA . VAL A 1 224 ? 9.073 7.865 -24.466 1.00 87.88 224 VAL A CA 1
ATOM 1690 C C . VAL A 1 224 ? 7.588 8.209 -24.316 1.00 87.88 224 VAL A C 1
ATOM 1692 O O . VAL A 1 224 ? 7.114 8.389 -23.200 1.00 87.88 224 VAL A O 1
ATOM 1695 N N . LEU A 1 225 ? 6.850 8.280 -25.427 1.00 88.25 225 LEU A N 1
ATOM 1696 C CA . LEU A 1 225 ? 5.423 8.616 -25.425 1.00 88.25 225 LEU A CA 1
ATOM 1697 C C . LEU A 1 225 ? 4.507 7.424 -25.115 1.00 88.25 225 LEU A C 1
ATOM 1699 O O . LEU A 1 225 ? 3.373 7.632 -24.694 1.00 88.25 225 LEU A O 1
ATOM 1703 N N . THR A 1 226 ? 4.958 6.190 -25.358 1.00 88.19 226 THR A N 1
ATOM 1704 C CA . THR A 1 226 ? 4.132 4.980 -25.180 1.00 88.19 226 THR A CA 1
ATOM 1705 C C . THR A 1 226 ? 4.372 4.278 -23.854 1.00 88.19 226 THR A C 1
ATOM 1707 O O . THR A 1 226 ? 3.463 3.619 -23.353 1.00 88.19 226 THR A O 1
ATOM 1710 N N . VAL A 1 227 ? 5.565 4.409 -23.269 1.00 83.56 227 VAL A N 1
ATOM 1711 C CA . VAL A 1 227 ? 5.845 3.851 -21.947 1.00 83.56 227 VAL A CA 1
ATOM 1712 C C . VAL A 1 227 ? 5.147 4.721 -20.898 1.00 83.56 227 VAL A C 1
ATOM 1714 O O . VAL A 1 227 ? 5.485 5.903 -20.776 1.00 83.56 227 VAL A O 1
ATOM 1717 N N . PRO A 1 228 ? 4.188 4.172 -20.128 1.00 76.19 228 PRO A N 1
ATOM 1718 C CA . PRO A 1 228 ? 3.556 4.911 -19.047 1.00 76.19 228 PRO A CA 1
ATOM 1719 C C . PRO A 1 228 ? 4.637 5.317 -18.046 1.00 76.19 228 PRO A C 1
ATOM 1721 O O . PRO A 1 228 ? 5.284 4.475 -17.425 1.00 76.19 228 PRO A O 1
ATOM 1724 N N . SER A 1 229 ? 4.865 6.621 -17.935 1.00 78.88 229 SER A N 1
ATOM 1725 C CA . SER A 1 229 ? 5.774 7.200 -16.957 1.00 78.88 229 SER A CA 1
ATOM 1726 C C . SER A 1 229 ? 4.947 7.959 -15.935 1.00 78.88 229 SER A C 1
ATOM 1728 O O . SER A 1 229 ? 4.120 8.801 -16.282 1.00 78.88 229 SER A O 1
ATOM 1730 N N . GLU A 1 230 ? 5.159 7.656 -14.662 1.00 70.62 230 GLU A N 1
ATOM 1731 C CA . GLU A 1 230 ? 4.610 8.471 -13.588 1.00 70.62 230 GLU A CA 1
ATOM 1732 C C . GLU A 1 230 ? 5.579 9.628 -13.332 1.00 70.62 230 GLU A C 1
ATOM 1734 O O . GLU A 1 230 ? 6.804 9.446 -13.301 1.00 70.62 230 GLU A O 1
ATOM 1739 N N . GLN A 1 231 ? 5.042 10.835 -13.133 1.00 55.56 231 GLN A N 1
ATOM 1740 C CA . GLN A 1 231 ? 5.813 11.903 -12.506 1.00 55.56 231 GLN A CA 1
ATOM 1741 C C . GLN A 1 231 ? 6.049 11.503 -11.053 1.00 55.56 231 GLN A C 1
ATOM 1743 O O . GLN A 1 231 ? 5.260 11.801 -10.160 1.00 55.56 231 GLN A O 1
ATOM 1748 N N . ILE A 1 232 ? 7.144 10.785 -10.822 1.00 55.44 232 ILE A N 1
ATOM 1749 C CA . ILE A 1 232 ? 7.647 10.558 -9.476 1.00 55.44 232 ILE A CA 1
ATOM 1750 C C . ILE A 1 232 ? 8.113 11.928 -8.990 1.00 55.44 232 ILE A C 1
ATOM 1752 O O . ILE A 1 232 ? 9.164 12.414 -9.409 1.00 55.44 232 ILE A O 1
ATOM 1756 N N . SER A 1 233 ? 7.291 12.578 -8.164 1.00 44.00 233 SER A N 1
ATOM 1757 C CA . SER A 1 233 ? 7.689 13.802 -7.477 1.00 44.00 233 SER A CA 1
ATOM 1758 C C . SER A 1 233 ? 9.001 13.527 -6.747 1.00 44.00 233 SER A C 1
ATOM 1760 O O . SER A 1 233 ? 9.092 12.590 -5.947 1.00 44.00 233 SER A O 1
ATOM 1762 N N . SER A 1 234 ? 10.026 14.333 -7.022 1.00 43.97 234 SER A N 1
ATOM 1763 C CA . SER A 1 234 ? 11.336 14.238 -6.370 1.00 43.97 234 SER A CA 1
ATOM 1764 C C . SER A 1 234 ? 11.250 14.375 -4.846 1.00 43.97 234 SER A C 1
ATOM 1766 O O . SER A 1 234 ? 12.188 13.981 -4.159 1.00 43.97 234 SER A O 1
ATOM 1768 N N . SER A 1 235 ? 10.110 14.826 -4.303 1.00 42.34 235 SER A N 1
ATOM 1769 C CA . SER A 1 235 ? 9.863 14.887 -2.859 1.00 42.34 235 SER A CA 1
ATOM 1770 C C . SER A 1 235 ? 9.898 13.524 -2.159 1.00 42.34 235 SER A C 1
ATOM 1772 O O . SER A 1 235 ? 10.135 13.462 -0.956 1.00 42.34 235 SER A O 1
ATOM 1774 N N . ALA A 1 236 ? 9.695 12.413 -2.878 1.00 40.44 236 ALA A N 1
ATOM 1775 C CA . ALA A 1 236 ? 9.882 11.075 -2.309 1.00 40.44 236 ALA A CA 1
ATOM 1776 C C . ALA A 1 236 ? 11.369 10.718 -2.125 1.00 40.44 236 ALA A C 1
ATOM 1778 O O . ALA A 1 236 ? 11.701 9.907 -1.264 1.00 40.44 236 ALA A O 1
ATOM 1779 N N . TYR A 1 237 ? 12.256 11.325 -2.920 1.00 39.69 237 TYR A N 1
ATOM 1780 C CA . TYR A 1 237 ? 13.703 11.138 -2.818 1.00 39.69 237 TYR A CA 1
ATOM 1781 C C . TYR A 1 237 ? 14.314 12.086 -1.771 1.00 39.69 237 TYR A C 1
ATOM 1783 O O . TYR A 1 237 ? 15.160 11.640 -0.999 1.00 39.69 237 TYR A O 1
ATOM 1791 N N . ASP A 1 238 ? 13.816 13.329 -1.668 1.00 43.44 238 ASP A N 1
ATOM 1792 C CA . ASP A 1 238 ? 14.181 14.275 -0.590 1.00 43.44 238 ASP A CA 1
ATOM 1793 C C . ASP A 1 238 ? 13.745 13.783 0.794 1.00 43.44 238 ASP A C 1
ATOM 1795 O O . ASP A 1 238 ? 14.493 13.903 1.761 1.00 43.44 238 ASP A O 1
ATOM 1799 N N . ARG A 1 239 ? 12.602 13.087 0.894 1.00 44.88 239 ARG A N 1
ATOM 1800 C CA . ARG A 1 239 ? 12.203 12.449 2.157 1.00 44.88 239 ARG A CA 1
ATOM 1801 C C . ARG A 1 239 ? 13.243 11.458 2.681 1.00 44.88 239 ARG A C 1
ATOM 1803 O O . ARG A 1 239 ? 13.295 11.225 3.879 1.00 44.88 239 ARG A O 1
ATOM 1810 N N . GLY A 1 240 ? 14.071 10.867 1.816 1.00 46.53 240 GLY A N 1
ATOM 1811 C CA . GLY A 1 240 ? 15.146 9.966 2.231 1.00 46.53 240 GLY A CA 1
ATOM 1812 C C . GLY A 1 240 ? 16.334 10.681 2.887 1.00 46.53 240 GLY A C 1
ATOM 1813 O O . GLY A 1 240 ? 16.962 10.103 3.774 1.00 46.53 240 GLY A O 1
ATOM 1814 N N . SER A 1 241 ? 16.649 11.914 2.475 1.00 52.09 241 SER A N 1
ATOM 1815 C CA . SER A 1 241 ? 17.639 12.764 3.155 1.00 52.09 241 SER A CA 1
ATOM 1816 C C . SER A 1 241 ? 17.072 13.346 4.443 1.00 52.09 241 SER A C 1
ATOM 1818 O O . SER A 1 241 ? 17.727 13.217 5.474 1.00 52.09 241 SER A O 1
ATOM 1820 N N . ASP A 1 242 ? 15.830 13.836 4.417 1.00 53.03 242 ASP A N 1
ATOM 1821 C CA . ASP A 1 242 ? 15.150 14.361 5.607 1.00 53.03 242 ASP A CA 1
ATOM 1822 C C . ASP A 1 242 ? 15.007 13.275 6.682 1.00 53.03 242 ASP A C 1
ATOM 1824 O O . ASP A 1 242 ? 15.197 13.525 7.868 1.00 53.03 242 ASP A O 1
ATOM 1828 N N . LEU A 1 243 ? 14.745 12.025 6.276 1.00 53.75 243 LEU A N 1
ATOM 1829 C CA . LEU A 1 243 ? 14.676 10.890 7.194 1.00 53.75 243 LEU A CA 1
ATOM 1830 C C . LEU A 1 243 ? 16.043 10.547 7.794 1.00 53.75 243 LEU A C 1
ATOM 1832 O O . LEU A 1 243 ? 16.115 10.193 8.965 1.00 53.75 243 LEU A O 1
ATOM 1836 N N . ARG A 1 244 ? 17.136 10.641 7.026 1.00 59.69 244 ARG A N 1
ATOM 1837 C CA . ARG A 1 244 ? 18.486 10.443 7.583 1.00 59.69 244 ARG A CA 1
ATOM 1838 C C . ARG A 1 244 ? 18.811 11.518 8.608 1.00 59.69 244 ARG A C 1
ATOM 1840 O O . ARG A 1 244 ? 19.356 11.191 9.657 1.00 59.69 244 ARG A O 1
ATOM 1847 N N . GLU A 1 245 ? 18.464 12.767 8.321 1.00 63.06 245 GLU A N 1
ATOM 1848 C CA . GLU A 1 245 ? 18.644 13.878 9.256 1.00 63.06 245 GLU A CA 1
ATOM 1849 C C . GLU A 1 245 ? 17.768 13.711 10.505 1.00 63.06 245 GLU A C 1
ATOM 1851 O O . GLU A 1 245 ? 18.269 13.879 11.615 1.00 63.06 245 GLU A O 1
ATOM 1856 N N . ALA A 1 246 ? 16.521 13.253 10.360 1.00 59.12 246 ALA A N 1
ATOM 1857 C CA . ALA A 1 246 ? 15.637 12.937 11.481 1.00 59.12 246 ALA A CA 1
ATOM 1858 C C . ALA A 1 246 ? 16.142 11.755 12.332 1.00 59.12 246 ALA A C 1
ATOM 1860 O O . ALA A 1 246 ? 16.119 11.823 13.558 1.00 59.12 246 ALA A O 1
ATOM 1861 N N . ILE A 1 247 ? 16.662 10.690 11.713 1.00 60.19 247 ILE A N 1
ATOM 1862 C CA . ILE A 1 247 ? 17.259 9.553 12.435 1.00 60.19 247 ILE A CA 1
ATOM 1863 C C . ILE A 1 247 ? 18.497 10.014 13.216 1.00 60.19 247 ILE A C 1
ATOM 1865 O O . ILE A 1 247 ? 18.635 9.702 14.398 1.00 60.19 247 ILE A O 1
ATOM 1869 N N . HIS A 1 248 ? 19.368 10.816 12.595 1.00 67.38 248 HIS A N 1
ATOM 1870 C CA . HIS A 1 248 ? 20.519 11.401 13.286 1.00 67.38 248 HIS A CA 1
ATOM 1871 C C . HIS A 1 248 ? 20.100 12.330 14.434 1.00 67.38 248 HIS A C 1
ATOM 1873 O O . HIS A 1 248 ? 20.733 12.310 15.491 1.00 67.38 248 HIS A O 1
ATOM 1879 N N . ALA A 1 249 ? 19.020 13.096 14.265 1.00 67.19 249 ALA A N 1
ATOM 1880 C CA . ALA A 1 249 ? 18.437 13.919 15.318 1.00 67.19 249 ALA A CA 1
ATOM 1881 C C . ALA A 1 249 ? 17.947 13.068 16.501 1.00 67.19 249 ALA A C 1
ATOM 1883 O O . ALA A 1 249 ? 18.221 13.401 17.652 1.00 67.19 249 ALA A O 1
ATOM 1884 N N . CYS A 1 250 ? 17.279 11.944 16.236 1.00 64.19 250 CYS A N 1
ATOM 1885 C CA . CYS A 1 250 ? 16.792 11.022 17.260 1.00 64.19 250 CYS A CA 1
ATOM 1886 C C . CYS A 1 250 ? 17.923 10.353 18.056 1.00 64.19 250 CYS A C 1
ATOM 1888 O O . CYS A 1 250 ? 17.864 10.320 19.288 1.00 64.19 250 CYS A O 1
ATOM 1890 N N . ASP A 1 251 ? 18.975 9.878 17.385 1.00 68.81 251 ASP A N 1
ATOM 1891 C CA . ASP A 1 251 ? 20.156 9.312 18.053 1.00 68.81 251 ASP A CA 1
ATOM 1892 C C . ASP A 1 251 ? 20.866 10.359 18.919 1.00 68.81 251 ASP A C 1
ATOM 1894 O O . ASP A 1 251 ? 21.306 10.074 20.039 1.00 68.81 251 ASP A O 1
ATOM 1898 N N . TRP A 1 252 ? 20.929 11.598 18.429 1.00 73.38 252 TRP A N 1
ATOM 1899 C CA . TRP A 1 252 ? 21.488 12.717 19.174 1.00 73.38 252 TRP A CA 1
ATOM 1900 C C . TRP A 1 252 ? 20.648 13.076 20.408 1.00 73.38 252 TRP A C 1
ATOM 1902 O O . TRP A 1 252 ? 21.207 13.271 21.487 1.00 73.38 252 TRP A O 1
ATOM 1912 N N . VAL A 1 253 ? 19.314 13.077 20.298 1.00 73.06 253 VAL A N 1
ATOM 1913 C CA . VAL A 1 253 ? 18.402 13.263 21.441 1.00 73.06 253 VAL A CA 1
ATOM 1914 C C . VAL A 1 253 ? 18.596 12.164 22.484 1.00 73.06 253 VAL A C 1
ATOM 1916 O O . VAL A 1 253 ? 18.680 12.467 23.674 1.00 73.06 253 VAL A O 1
ATOM 1919 N N . GLY A 1 254 ? 18.720 10.902 22.064 1.00 72.88 254 GLY A N 1
ATOM 1920 C CA . GLY A 1 254 ? 18.994 9.785 22.970 1.00 72.88 254 GLY A CA 1
ATOM 1921 C C . GLY A 1 254 ? 20.313 9.956 23.734 1.00 72.88 254 GLY A C 1
ATOM 1922 O O . GLY A 1 254 ? 20.367 9.739 24.947 1.00 72.88 254 GLY A O 1
ATOM 1923 N N . ALA A 1 255 ? 21.368 10.410 23.051 1.00 78.50 255 ALA A N 1
ATOM 1924 C CA . ALA A 1 255 ? 22.656 10.714 23.675 1.00 78.50 255 ALA A CA 1
ATOM 1925 C C . ALA A 1 255 ? 22.569 11.895 24.660 1.00 78.50 255 ALA A C 1
ATOM 1927 O O . ALA A 1 255 ? 23.097 11.803 25.769 1.00 78.50 255 ALA A O 1
ATOM 1928 N N . LEU A 1 256 ? 21.861 12.967 24.290 1.00 79.19 256 LEU A N 1
ATOM 1929 C CA . LEU A 1 256 ? 21.632 14.134 25.147 1.00 79.19 256 LEU A CA 1
ATOM 1930 C C . LEU A 1 256 ? 20.835 13.784 26.404 1.00 79.19 256 LEU A C 1
ATOM 1932 O O . LEU A 1 256 ? 21.184 14.240 27.489 1.00 79.19 256 LEU A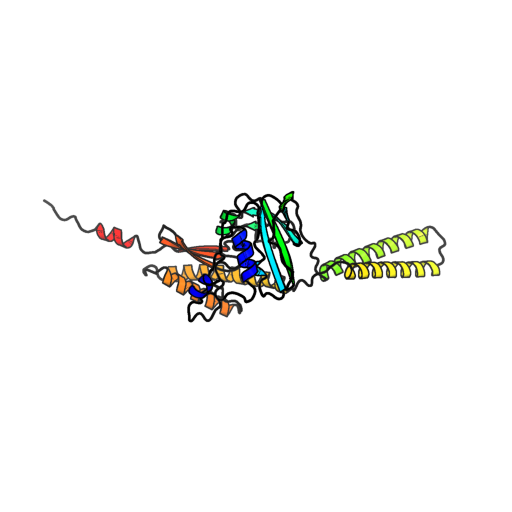 O 1
ATOM 1936 N N . LEU A 1 257 ? 19.784 12.972 26.271 1.00 77.56 257 LEU A N 1
ATOM 1937 C CA . LEU A 1 257 ? 19.005 12.484 27.409 1.00 77.56 257 LEU A CA 1
ATOM 1938 C C . LEU A 1 257 ? 19.891 11.686 28.360 1.00 77.56 257 LEU A C 1
ATOM 1940 O O . LEU A 1 257 ? 19.879 11.930 29.563 1.00 77.56 257 LEU A O 1
ATOM 1944 N N . LYS A 1 258 ? 20.710 10.778 27.823 1.00 79.31 258 LYS A N 1
ATOM 1945 C CA . LYS A 1 258 ? 21.647 9.989 28.625 1.00 79.31 258 LYS A CA 1
ATOM 1946 C C . LYS A 1 258 ? 22.651 10.870 29.372 1.00 79.31 258 LYS A C 1
ATOM 1948 O O . LYS A 1 258 ? 22.942 10.598 30.533 1.00 79.31 258 LYS A O 1
ATOM 1953 N N . GLU A 1 259 ? 23.172 11.910 28.724 1.00 83.19 259 GLU A N 1
ATOM 1954 C CA . GLU A 1 259 ? 24.103 12.852 29.348 1.00 83.19 259 GLU A CA 1
ATOM 1955 C C . GLU A 1 259 ? 23.427 13.696 30.438 1.00 83.19 259 GLU A C 1
ATOM 1957 O O . GLU A 1 259 ? 23.981 13.843 31.524 1.00 83.19 259 GLU A O 1
ATOM 1962 N N . GLU A 1 260 ? 22.223 14.215 30.185 1.00 82.31 260 GLU A N 1
ATOM 1963 C CA . GLU A 1 260 ? 21.488 15.042 31.148 1.00 82.31 260 GLU A CA 1
ATOM 1964 C C . GLU A 1 260 ? 21.093 14.244 32.395 1.00 82.31 260 GLU A C 1
ATOM 1966 O O . GLU A 1 260 ? 21.306 14.692 33.520 1.00 82.31 260 GLU A O 1
ATOM 1971 N N . LEU A 1 261 ? 20.608 13.017 32.203 1.00 78.62 261 LEU A N 1
ATOM 1972 C CA . LEU A 1 261 ? 20.275 12.112 33.300 1.00 78.62 261 LEU A CA 1
ATOM 1973 C C . LEU A 1 261 ? 21.522 11.716 34.105 1.00 78.62 261 LEU A C 1
ATOM 1975 O O . LEU A 1 261 ? 21.463 11.618 35.328 1.00 78.62 261 LEU A O 1
ATOM 1979 N N . ALA A 1 262 ? 22.677 11.564 33.449 1.00 80.88 262 ALA A N 1
ATOM 1980 C CA . ALA A 1 262 ? 23.943 11.298 34.132 1.00 80.88 262 ALA A CA 1
ATOM 1981 C C . ALA A 1 262 ? 24.440 12.480 34.988 1.00 80.88 262 ALA A C 1
ATOM 1983 O O . ALA A 1 262 ? 25.224 12.265 35.913 1.00 80.88 262 ALA A O 1
ATOM 1984 N N . ARG A 1 263 ? 23.995 13.718 34.719 1.00 84.50 263 ARG A N 1
ATOM 1985 C CA . ARG A 1 263 ? 24.331 14.901 35.537 1.00 84.50 263 ARG A CA 1
ATOM 1986 C C . ARG A 1 263 ? 23.529 14.985 36.836 1.00 84.50 263 ARG A C 1
ATOM 1988 O O . ARG A 1 263 ? 23.934 15.724 37.729 1.00 84.50 263 ARG A O 1
ATOM 1995 N N . GLN A 1 264 ? 22.429 14.240 36.959 1.00 83.31 264 GLN A N 1
ATOM 1996 C CA . GLN A 1 264 ? 21.524 14.286 38.113 1.00 83.31 264 GLN A CA 1
ATOM 1997 C C . GLN A 1 264 ? 21.375 12.904 38.781 1.00 83.31 264 GLN A C 1
ATOM 1999 O O . GLN A 1 264 ? 20.257 12.408 38.917 1.00 83.31 264 GLN A O 1
ATOM 2004 N N . PRO A 1 265 ? 22.477 12.257 39.218 1.00 75.56 265 PRO A N 1
ATOM 2005 C CA . PRO A 1 265 ? 22.431 10.880 39.712 1.00 75.56 265 PRO A CA 1
ATOM 2006 C C . PRO A 1 265 ? 21.584 10.716 40.983 1.00 75.56 265 PRO A C 1
ATOM 2008 O O . PRO A 1 265 ? 21.034 9.649 41.209 1.00 75.56 265 PRO A O 1
ATOM 2011 N N . ASP A 1 266 ? 21.435 11.758 41.802 1.00 78.50 266 ASP A N 1
ATOM 2012 C CA . ASP A 1 266 ? 20.747 11.652 43.096 1.00 78.50 266 ASP A CA 1
ATOM 2013 C C . ASP A 1 266 ? 19.258 12.039 43.044 1.00 78.50 266 ASP A C 1
ATOM 2015 O O . ASP A 1 266 ? 18.555 11.948 44.055 1.00 78.50 266 ASP A O 1
ATOM 2019 N N . GLN A 1 267 ? 18.754 12.487 41.888 1.00 76.25 267 GLN A N 1
ATOM 2020 C CA . GLN A 1 267 ? 17.373 12.937 41.750 1.00 76.25 267 GLN A CA 1
ATOM 2021 C C . GLN A 1 267 ? 16.488 11.795 41.241 1.00 76.25 267 GLN A C 1
ATOM 2023 O O . GLN A 1 267 ? 16.744 11.189 40.204 1.00 76.25 267 GLN A O 1
ATOM 2028 N N . ALA A 1 268 ? 15.418 11.496 41.979 1.00 71.56 268 ALA A N 1
ATOM 2029 C CA . ALA A 1 268 ? 14.371 10.601 41.507 1.00 71.56 268 ALA A CA 1
ATOM 2030 C C . ALA A 1 268 ? 13.616 11.298 40.369 1.00 71.56 268 ALA A C 1
ATOM 2032 O O . ALA A 1 268 ? 12.838 12.215 40.621 1.00 71.56 268 ALA A O 1
ATOM 2033 N N . ILE A 1 269 ? 13.873 10.894 39.129 1.00 73.06 269 ILE A N 1
ATOM 2034 C CA . ILE A 1 269 ? 13.196 11.439 37.952 1.00 73.06 269 ILE A CA 1
ATOM 2035 C C . ILE A 1 269 ? 12.035 10.502 37.622 1.00 73.06 269 ILE A C 1
ATOM 2037 O O . ILE A 1 269 ? 12.236 9.298 37.450 1.00 73.06 269 ILE A O 1
ATOM 2041 N N . SER A 1 270 ? 10.811 11.029 37.588 1.00 77.81 270 SER A N 1
ATOM 2042 C CA . SER A 1 270 ? 9.639 10.226 37.242 1.00 77.81 270 SER A CA 1
ATOM 2043 C C . SER A 1 270 ? 9.589 9.946 35.736 1.00 77.81 270 SER A C 1
ATOM 2045 O O . SER A 1 270 ? 10.183 10.662 34.929 1.00 77.81 270 SER A O 1
ATOM 2047 N N . ALA A 1 271 ? 8.829 8.928 35.320 1.00 69.06 271 ALA A N 1
ATOM 2048 C CA . ALA A 1 271 ? 8.604 8.660 33.897 1.00 69.06 271 ALA A CA 1
ATOM 2049 C C . ALA A 1 271 ? 7.948 9.843 33.159 1.00 69.06 271 ALA A C 1
ATOM 2051 O O . ALA A 1 271 ? 8.181 10.024 31.964 1.00 69.06 271 ALA A O 1
ATOM 2052 N N . ALA A 1 272 ? 7.163 10.660 33.869 1.00 73.88 272 ALA A N 1
ATOM 2053 C CA . ALA A 1 272 ? 6.589 11.888 33.330 1.00 73.88 272 ALA A CA 1
ATOM 2054 C C . ALA A 1 272 ? 7.669 12.952 33.071 1.00 73.88 272 ALA A C 1
ATOM 2056 O O . ALA A 1 272 ? 7.666 13.553 32.003 1.00 73.88 272 ALA A O 1
ATOM 2057 N N . ASP A 1 273 ? 8.637 13.105 33.979 1.00 79.06 273 ASP A N 1
ATOM 2058 C CA . ASP A 1 273 ? 9.724 14.083 33.837 1.00 79.06 273 ASP A CA 1
ATOM 2059 C C . ASP A 1 273 ? 10.698 13.692 32.715 1.00 79.06 273 ASP A C 1
ATOM 2061 O O . ASP A 1 273 ? 11.092 14.531 31.907 1.00 79.06 273 ASP A O 1
ATOM 2065 N N . VAL A 1 274 ? 11.060 12.401 32.608 1.00 74.19 274 VAL A N 1
ATOM 2066 C CA . VAL A 1 274 ? 11.883 11.905 31.483 1.00 74.19 274 VAL A CA 1
ATOM 2067 C C . VAL A 1 274 ? 11.172 12.155 30.158 1.00 74.19 274 VAL A C 1
ATOM 2069 O O . VAL A 1 274 ? 11.804 12.519 29.165 1.00 74.19 274 VAL A O 1
ATOM 2072 N N . ARG A 1 275 ? 9.852 11.970 30.140 1.00 71.50 275 ARG A N 1
ATOM 2073 C CA . ARG A 1 275 ? 9.031 12.209 28.961 1.00 71.50 275 ARG A CA 1
ATOM 2074 C C . ARG A 1 275 ? 8.978 13.687 28.584 1.00 71.50 275 ARG A C 1
ATOM 2076 O O . ARG A 1 275 ? 9.217 13.993 27.422 1.00 71.50 275 ARG A O 1
ATOM 2083 N N . GLU A 1 276 ? 8.717 14.578 29.534 1.00 78.94 276 GLU A N 1
ATOM 2084 C CA . GLU A 1 276 ? 8.708 16.026 29.301 1.00 78.94 276 GLU A CA 1
ATOM 2085 C C . GLU A 1 276 ? 10.078 16.513 28.805 1.00 78.94 276 GLU A C 1
ATOM 2087 O O . GLU A 1 276 ? 10.170 17.262 27.831 1.00 78.94 276 GLU A O 1
ATOM 2092 N N . LEU A 1 277 ? 11.165 16.008 29.400 1.00 80.50 277 LEU A N 1
ATOM 2093 C CA . LEU A 1 277 ? 12.529 16.315 28.976 1.00 80.50 277 LEU A CA 1
ATOM 2094 C C . LEU A 1 277 ? 12.814 15.821 27.550 1.00 80.50 277 LEU A C 1
ATOM 2096 O O . LEU A 1 277 ? 13.424 16.544 26.760 1.00 80.50 277 LEU A O 1
ATOM 2100 N N . ALA A 1 278 ? 12.378 14.606 27.208 1.00 73.56 278 ALA A N 1
ATOM 2101 C CA . ALA A 1 278 ? 12.526 14.059 25.864 1.00 73.56 278 ALA A CA 1
ATOM 2102 C C . ALA A 1 278 ? 11.740 14.884 24.838 1.00 73.56 278 ALA A C 1
ATOM 2104 O O . ALA A 1 278 ? 12.306 15.272 23.818 1.00 73.56 278 ALA A O 1
ATOM 2105 N N . GLU A 1 279 ? 10.478 15.210 25.129 1.00 73.25 279 GLU A N 1
ATOM 2106 C CA . GLU A 1 279 ? 9.616 16.043 24.282 1.00 73.25 279 GLU A CA 1
ATOM 2107 C C . G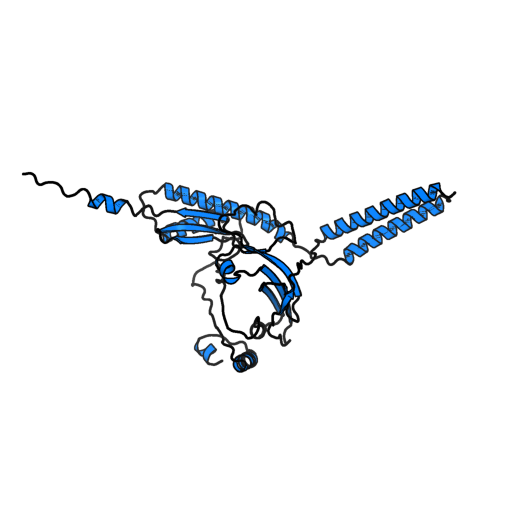LU A 1 279 ? 10.246 17.428 24.048 1.00 73.25 279 GLU A C 1
ATOM 2109 O O . GLU A 1 279 ? 10.414 17.845 22.898 1.00 73.25 279 GLU A O 1
ATOM 2114 N N . HIS A 1 280 ? 10.718 18.088 25.111 1.00 80.62 280 HIS A N 1
ATOM 2115 C CA . HIS A 1 280 ? 11.416 19.371 25.019 1.00 80.62 280 HIS A CA 1
ATOM 2116 C C . HIS A 1 280 ? 12.689 19.277 24.164 1.00 80.62 280 HIS A C 1
ATOM 2118 O O . HIS A 1 280 ? 12.954 20.144 23.326 1.00 80.62 280 HIS A O 1
ATOM 2124 N N . LYS A 1 281 ? 13.504 18.228 24.350 1.00 79.38 281 LYS A N 1
ATOM 2125 C CA . LYS A 1 281 ? 14.733 18.046 23.565 1.00 79.38 281 LYS A CA 1
ATOM 2126 C C . LYS A 1 281 ? 14.413 17.820 22.096 1.00 79.38 281 LYS A C 1
ATOM 2128 O O . LYS A 1 281 ? 14.942 18.553 21.267 1.00 79.38 281 LYS A O 1
ATOM 2133 N N . VAL A 1 282 ? 13.507 16.903 21.773 1.00 70.31 282 VAL A N 1
ATOM 2134 C CA . VAL A 1 282 ? 13.056 16.656 20.397 1.00 70.31 282 VAL A CA 1
ATOM 2135 C C . VAL A 1 282 ? 12.582 17.946 19.720 1.00 70.31 282 VAL A C 1
ATOM 2137 O O . VAL A 1 282 ? 12.974 18.224 18.584 1.00 70.31 282 VAL A O 1
ATOM 2140 N N . GLN A 1 283 ? 11.798 18.767 20.421 1.00 72.38 283 GLN A N 1
ATOM 2141 C CA . GLN A 1 283 ? 11.313 20.040 19.893 1.00 72.38 283 GLN A CA 1
ATOM 2142 C C . GLN A 1 283 ? 12.457 21.033 19.636 1.00 72.38 283 GLN A C 1
ATOM 2144 O O . GLN A 1 283 ? 12.494 21.650 18.572 1.00 72.38 283 GLN A O 1
ATOM 2149 N N . SER A 1 284 ? 13.425 21.134 20.556 1.00 76.25 284 SER A N 1
ATOM 2150 C CA . SER A 1 284 ? 14.612 21.988 20.379 1.00 76.25 284 SER A CA 1
ATOM 2151 C C . SER A 1 284 ? 15.472 21.571 19.179 1.00 76.25 284 SER A C 1
ATOM 2153 O O . SER A 1 284 ? 15.828 22.413 18.362 1.00 76.25 284 SER A O 1
ATOM 2155 N N . VAL A 1 285 ? 15.716 20.268 18.999 1.00 70.31 285 VAL A N 1
ATOM 2156 C CA . VAL A 1 285 ? 16.487 19.745 17.859 1.00 70.31 285 VAL A CA 1
ATOM 2157 C C . VAL A 1 285 ? 15.763 19.977 16.533 1.00 70.31 285 VAL A C 1
ATOM 2159 O O . VAL A 1 285 ? 16.390 20.333 15.539 1.00 70.31 285 VAL A O 1
ATOM 2162 N N . SER A 1 286 ? 14.439 19.803 16.514 1.00 65.56 286 SER A N 1
ATOM 2163 C CA . SER A 1 286 ? 13.631 20.018 15.306 1.00 65.56 286 SER A CA 1
ATOM 2164 C C . SER A 1 286 ? 13.693 21.475 14.839 1.00 65.56 286 SER A C 1
ATOM 2166 O O . SER A 1 286 ? 13.823 21.732 13.644 1.00 65.56 286 SER A O 1
ATOM 2168 N N . LEU A 1 287 ? 13.661 22.421 15.787 1.00 69.88 287 LEU A N 1
ATOM 2169 C CA . LEU A 1 287 ? 13.827 23.853 15.525 1.00 69.88 287 LEU A CA 1
ATOM 2170 C C . LEU A 1 287 ? 15.223 24.176 14.972 1.00 69.88 287 LEU A C 1
ATOM 2172 O O . LEU A 1 287 ? 15.322 24.882 13.969 1.00 69.88 287 LEU A O 1
ATOM 2176 N N . ASP A 1 288 ? 16.281 23.634 15.581 1.00 70.00 288 ASP A N 1
ATOM 2177 C CA . ASP A 1 288 ? 17.670 23.894 15.172 1.00 70.00 288 ASP A CA 1
ATOM 2178 C C . ASP A 1 288 ? 17.996 23.338 13.777 1.00 70.00 288 ASP A C 1
ATOM 2180 O O . ASP A 1 288 ? 18.764 23.941 13.026 1.00 70.00 288 ASP A O 1
ATOM 2184 N N . LEU A 1 289 ? 17.391 22.206 13.408 1.00 63.56 289 LEU A N 1
ATOM 2185 C CA . LEU A 1 289 ? 17.564 21.581 12.094 1.00 63.56 289 LEU A CA 1
ATOM 2186 C C . LEU A 1 289 ? 16.626 22.151 11.018 1.00 63.56 289 LEU A C 1
ATOM 2188 O O . LEU A 1 289 ? 16.688 21.725 9.868 1.00 63.56 289 LEU A O 1
ATOM 2192 N N . GLY A 1 290 ? 15.749 23.103 11.360 1.00 60.34 290 GLY A N 1
ATOM 2193 C CA . GLY A 1 290 ? 14.760 23.643 10.421 1.00 60.34 290 GLY A CA 1
ATOM 2194 C C . GLY A 1 290 ? 13.750 22.597 9.932 1.00 60.34 290 GLY A C 1
ATOM 2195 O O . GLY A 1 290 ? 13.132 22.778 8.880 1.00 60.34 290 GLY A O 1
ATOM 2196 N N . LEU A 1 291 ? 13.577 21.502 10.681 1.00 58.03 291 LEU A N 1
ATOM 2197 C CA . LEU A 1 291 ? 12.631 20.446 10.350 1.00 58.03 291 LEU A CA 1
ATOM 2198 C C . LEU A 1 291 ? 11.215 20.990 10.561 1.00 58.03 291 LEU A C 1
ATOM 2200 O O . LEU A 1 291 ? 10.799 21.310 11.672 1.00 58.03 291 LEU A O 1
ATOM 2204 N N . THR A 1 292 ? 10.461 21.103 9.469 1.00 45.16 292 THR A N 1
ATOM 2205 C CA . THR A 1 292 ? 9.084 21.633 9.481 1.00 45.16 292 THR A CA 1
ATOM 2206 C C . THR A 1 292 ? 8.073 20.678 10.119 1.00 45.16 292 THR A C 1
ATOM 2208 O O . THR A 1 292 ? 6.953 21.085 10.422 1.00 45.16 292 THR A O 1
ATOM 2211 N N . ALA A 1 293 ? 8.464 19.423 10.351 1.00 47.97 293 ALA A N 1
ATOM 2212 C CA . ALA A 1 293 ? 7.676 18.429 11.058 1.00 47.97 293 ALA A CA 1
ATOM 2213 C C . ALA A 1 293 ? 8.262 18.219 12.458 1.00 47.97 293 ALA A C 1
ATOM 2215 O O . ALA A 1 293 ? 9.315 17.604 12.614 1.00 47.97 293 ALA A O 1
ATOM 2216 N N . THR A 1 294 ? 7.572 18.713 13.486 1.00 48.06 294 THR A N 1
ATOM 2217 C CA . THR A 1 294 ? 7.805 18.268 14.861 1.00 48.06 294 THR A CA 1
ATOM 2218 C C . THR A 1 294 ? 7.507 16.768 14.938 1.00 48.06 294 THR A C 1
ATOM 2220 O O . THR A 1 294 ? 6.437 16.347 14.490 1.00 48.06 294 THR A O 1
ATOM 2223 N N . PRO A 1 295 ? 8.412 15.938 15.483 1.00 47.81 295 PRO A N 1
ATOM 2224 C CA . PRO A 1 295 ? 8.150 14.517 15.663 1.00 47.81 295 PRO A CA 1
ATOM 2225 C C . PRO A 1 295 ? 6.883 14.329 16.492 1.00 47.81 295 PRO A C 1
ATOM 2227 O O . PRO A 1 295 ? 6.780 14.799 17.628 1.00 47.81 295 PRO A O 1
ATOM 2230 N N . VAL A 1 296 ? 5.887 13.689 15.888 1.00 45.56 296 VAL A N 1
ATOM 2231 C CA . VAL A 1 296 ? 4.568 13.502 16.491 1.00 45.56 296 VAL A CA 1
ATOM 2232 C C . VAL A 1 296 ? 4.626 12.287 17.418 1.00 45.56 296 VAL A C 1
ATOM 2234 O O . VAL A 1 296 ? 5.324 11.308 17.173 1.00 45.56 296 VAL A O 1
ATOM 2237 N N . HIS A 1 297 ? 3.907 12.338 18.532 1.00 45.50 297 HIS A N 1
ATOM 2238 C CA . HIS A 1 297 ? 3.901 11.258 19.511 1.00 45.50 297 HIS A CA 1
ATOM 2239 C C . HIS A 1 297 ? 3.182 9.988 18.971 1.00 45.50 297 HIS A C 1
ATOM 2241 O O . HIS A 1 297 ? 1.984 10.042 18.714 1.00 45.50 297 HIS A O 1
ATOM 2247 N N . ARG A 1 298 ? 3.894 8.839 18.931 1.00 48.56 298 ARG A N 1
ATOM 2248 C CA . ARG A 1 298 ? 3.476 7.425 18.658 1.00 48.56 298 ARG A CA 1
ATOM 2249 C C . ARG A 1 298 ? 2.891 7.033 17.279 1.00 48.56 298 ARG A C 1
ATOM 2251 O O . ARG A 1 298 ? 2.176 7.793 16.645 1.00 48.56 298 ARG A O 1
ATOM 2258 N N . ASP A 1 299 ? 3.235 5.808 16.853 1.00 44.94 299 ASP A N 1
ATOM 2259 C CA . ASP A 1 299 ? 2.691 4.967 15.755 1.00 44.94 299 ASP A CA 1
ATOM 2260 C C . ASP A 1 299 ? 2.566 5.542 14.336 1.00 44.94 299 ASP A C 1
ATOM 2262 O O . ASP A 1 299 ? 1.876 4.974 13.490 1.00 44.94 299 ASP A O 1
ATOM 2266 N N . SER A 1 300 ? 3.278 6.619 14.018 1.00 42.84 300 SER A N 1
ATOM 2267 C CA . SER A 1 300 ? 3.523 7.000 12.627 1.00 42.84 300 SER A CA 1
ATOM 2268 C C . SER A 1 300 ? 4.972 6.723 12.252 1.00 42.84 300 SER A C 1
ATOM 2270 O O . SER A 1 300 ? 5.875 6.734 13.087 1.00 42.84 300 SER A O 1
ATOM 2272 N N . ALA A 1 301 ? 5.169 6.479 10.966 1.00 41.88 301 ALA A N 1
ATOM 2273 C CA . ALA A 1 301 ? 6.445 6.534 10.283 1.00 41.88 301 ALA A CA 1
ATOM 2274 C C . ALA A 1 301 ? 7.331 7.702 10.789 1.00 41.88 301 ALA A C 1
ATOM 2276 O O . ALA A 1 301 ? 7.024 8.853 10.490 1.00 41.88 301 ALA A O 1
ATOM 2277 N N . GLY A 1 302 ? 8.433 7.413 11.496 1.00 47.91 302 GLY A N 1
ATOM 2278 C CA . GLY A 1 302 ? 9.406 8.405 11.986 1.00 47.91 302 GLY A CA 1
ATOM 2279 C C . GLY A 1 302 ? 9.252 8.838 13.455 1.00 47.91 302 GLY A C 1
ATOM 2280 O O . GLY A 1 302 ? 9.817 9.861 13.836 1.00 47.91 302 GLY A O 1
ATOM 2281 N N . ASN A 1 303 ? 8.474 8.114 14.272 1.00 67.44 303 ASN A N 1
ATOM 2282 C CA . ASN A 1 303 ? 8.141 8.501 15.656 1.00 67.44 303 ASN A CA 1
ATOM 2283 C C . ASN A 1 303 ? 9.018 7.812 16.723 1.00 67.44 303 ASN A C 1
ATOM 2285 O O . ASN A 1 303 ? 9.919 7.050 16.411 1.00 67.44 303 ASN A O 1
ATOM 2289 N N . TYR A 1 304 ? 8.746 8.048 18.012 1.00 68.44 304 TYR A N 1
ATOM 2290 C CA . TYR A 1 304 ? 9.362 7.345 19.148 1.00 68.44 304 TYR A CA 1
ATOM 2291 C C . TYR A 1 304 ? 8.298 6.798 20.122 1.00 68.44 304 TYR A C 1
ATOM 2293 O O . TYR A 1 304 ? 7.150 7.253 20.144 1.00 68.44 304 TYR A O 1
ATOM 2301 N N . THR A 1 305 ? 8.671 5.821 20.950 1.00 70.69 305 THR A N 1
ATOM 2302 C CA . THR A 1 305 ? 7.892 5.336 22.096 1.00 70.69 305 THR A CA 1
ATOM 2303 C C . THR A 1 305 ? 8.706 5.431 23.371 1.00 70.69 305 THR A C 1
ATOM 2305 O O . THR A 1 305 ? 9.893 5.116 23.388 1.00 70.69 305 THR A O 1
ATOM 2308 N N . ILE A 1 306 ? 8.016 5.763 24.456 1.00 72.44 306 ILE A N 1
ATOM 2309 C CA . ILE A 1 306 ? 8.515 5.640 25.822 1.00 72.44 306 ILE A CA 1
ATOM 2310 C C . ILE A 1 306 ? 7.686 4.551 26.497 1.00 72.44 306 ILE A C 1
ATOM 2312 O O . ILE A 1 306 ? 6.449 4.634 26.511 1.00 72.44 306 ILE A O 1
ATOM 2316 N N . THR A 1 307 ? 8.354 3.517 26.996 1.00 78.69 307 THR A N 1
ATOM 2317 C CA . THR A 1 307 ? 7.735 2.400 27.720 1.00 78.69 307 THR A CA 1
ATOM 2318 C C . THR A 1 307 ? 8.491 2.142 29.009 1.00 78.69 307 THR A C 1
ATOM 2320 O O . THR A 1 307 ? 9.715 2.170 29.007 1.00 78.69 307 THR A O 1
ATOM 2323 N N . GLU A 1 308 ? 7.778 1.864 30.092 1.00 79.06 308 GLU A N 1
ATOM 2324 C CA . GLU A 1 308 ? 8.381 1.369 31.327 1.00 79.06 308 GLU A CA 1
ATOM 2325 C C . GLU A 1 308 ? 8.443 -0.161 31.256 1.00 79.06 308 GLU A C 1
ATOM 2327 O O . GLU A 1 308 ? 7.429 -0.826 31.037 1.00 79.06 308 GLU A O 1
ATOM 2332 N N . ASP A 1 309 ? 9.646 -0.712 31.356 1.00 79.19 309 ASP A N 1
ATOM 2333 C CA . ASP A 1 309 ? 9.888 -2.148 31.452 1.00 79.19 309 ASP A CA 1
ATOM 2334 C C . ASP A 1 309 ? 9.499 -2.643 32.860 1.00 79.19 309 ASP A C 1
ATOM 2336 O O . ASP A 1 309 ? 9.678 -1.895 33.821 1.00 79.19 309 ASP A O 1
ATOM 2340 N N . PRO A 1 310 ? 9.012 -3.885 33.052 1.00 74.81 310 PRO A N 1
ATOM 2341 C CA . PRO A 1 310 ? 8.772 -4.483 34.370 1.00 74.81 310 PRO A CA 1
ATOM 2342 C C . PRO A 1 310 ? 9.893 -4.326 35.415 1.00 74.81 310 PRO A C 1
ATOM 2344 O O . PRO A 1 310 ? 9.606 -4.392 36.609 1.00 74.81 310 PRO A O 1
ATOM 2347 N N . GLY A 1 311 ? 11.148 -4.102 35.006 1.00 78.31 311 GLY A N 1
ATOM 2348 C CA . GLY A 1 311 ? 12.257 -3.749 35.902 1.00 78.31 311 GLY A CA 1
ATOM 2349 C C . GLY A 1 311 ? 12.288 -2.285 36.377 1.00 78.31 311 GLY A C 1
ATOM 2350 O O . GLY A 1 311 ? 13.252 -1.886 37.026 1.00 78.31 311 GLY A O 1
ATOM 2351 N N . GLY A 1 312 ? 11.288 -1.471 36.028 1.00 74.25 312 GLY A N 1
ATOM 2352 C CA . GLY A 1 312 ? 11.218 -0.029 36.295 1.00 74.25 312 GLY A CA 1
ATOM 2353 C C . GLY A 1 312 ? 12.080 0.826 35.361 1.00 74.25 312 GLY A C 1
ATOM 2354 O O . GLY A 1 312 ? 12.154 2.042 35.527 1.00 74.25 312 GLY A O 1
ATOM 2355 N N . ALA A 1 313 ? 12.764 0.213 34.390 1.00 79.25 313 ALA A N 1
ATOM 2356 C CA . ALA A 1 313 ? 13.574 0.931 33.415 1.00 79.25 313 ALA A CA 1
ATOM 2357 C C . ALA A 1 313 ? 12.685 1.634 32.388 1.00 79.25 313 ALA A C 1
ATOM 2359 O O . ALA A 1 313 ? 11.795 1.031 31.794 1.00 79.25 313 ALA A O 1
ATOM 2360 N N . ILE A 1 314 ? 12.962 2.906 32.133 1.00 76.94 314 ILE A N 1
ATOM 2361 C CA . ILE A 1 314 ? 12.314 3.665 31.073 1.00 76.94 314 ILE A CA 1
ATOM 2362 C C . ILE A 1 314 ? 13.075 3.380 29.781 1.00 76.94 314 ILE A C 1
ATOM 2364 O O . ILE A 1 314 ? 14.250 3.711 29.646 1.00 76.94 314 ILE A O 1
ATOM 2368 N N . VAL A 1 315 ? 12.406 2.761 28.820 1.00 80.56 315 VAL A N 1
ATOM 2369 C CA . VAL A 1 315 ? 12.951 2.456 27.501 1.00 80.56 315 VAL A CA 1
ATOM 2370 C C . VAL A 1 315 ? 12.434 3.488 26.508 1.00 80.56 315 VAL A C 1
ATOM 2372 O O . VAL A 1 315 ? 11.231 3.575 26.248 1.00 80.56 315 VAL A O 1
ATOM 2375 N N . PHE A 1 316 ? 13.354 4.268 25.950 1.00 75.12 316 PHE A N 1
ATOM 2376 C CA . PHE A 1 316 ? 13.098 5.185 24.850 1.00 75.12 316 PHE A CA 1
ATOM 2377 C C . PHE A 1 316 ? 13.480 4.498 23.537 1.00 75.12 316 PHE A C 1
ATOM 2379 O O . PHE A 1 316 ? 14.655 4.214 23.315 1.00 75.12 316 PHE A O 1
ATOM 2386 N N . ARG A 1 317 ? 12.502 4.219 22.673 1.00 75.56 317 ARG A N 1
ATOM 2387 C CA . ARG A 1 317 ? 12.728 3.666 21.328 1.00 75.56 317 ARG A CA 1
ATOM 2388 C C . ARG A 1 317 ? 12.369 4.692 20.282 1.00 75.56 317 ARG A C 1
ATOM 2390 O O . ARG A 1 317 ? 11.286 5.259 20.349 1.00 75.56 317 ARG A O 1
ATOM 2397 N N . THR A 1 318 ? 13.228 4.896 19.303 1.00 67.50 318 THR A N 1
ATOM 2398 C CA . THR A 1 318 ? 12.912 5.674 18.102 1.00 67.50 318 THR A CA 1
ATOM 2399 C C . THR A 1 318 ? 12.627 4.717 16.957 1.00 67.50 318 THR A C 1
ATOM 2401 O O . THR A 1 318 ? 13.166 3.611 16.921 1.00 67.50 318 THR A O 1
ATOM 2404 N N . TYR A 1 319 ? 11.765 5.127 16.037 1.00 62.66 319 TYR A N 1
ATOM 2405 C CA . TYR A 1 319 ? 11.323 4.343 14.900 1.00 62.66 319 TYR A CA 1
ATOM 2406 C C . TYR A 1 319 ? 11.562 5.105 13.601 1.00 62.66 319 TYR A C 1
ATOM 2408 O O . TYR A 1 319 ? 11.380 6.319 13.529 1.00 62.66 319 TYR A O 1
ATOM 2416 N N . ASP A 1 320 ? 11.916 4.381 12.549 1.00 55.28 320 ASP A N 1
ATOM 2417 C CA . ASP A 1 320 ? 11.989 4.930 11.199 1.00 55.28 320 ASP A CA 1
ATOM 2418 C C . ASP A 1 320 ? 10.594 5.134 10.576 1.00 55.28 320 ASP A C 1
ATOM 2420 O O . ASP A 1 320 ? 9.543 4.851 11.163 1.00 55.28 320 ASP A O 1
ATOM 2424 N N . SER A 1 321 ? 10.586 5.608 9.326 1.00 48.50 321 SER A N 1
ATOM 2425 C CA . SER A 1 321 ? 9.369 5.816 8.534 1.00 48.50 321 SER A CA 1
ATOM 2426 C C . SER A 1 321 ? 8.580 4.548 8.186 1.00 48.50 321 SER A C 1
ATOM 2428 O O . SER A 1 321 ? 7.524 4.639 7.564 1.00 48.50 321 SER A O 1
ATOM 2430 N N . ILE A 1 322 ? 9.044 3.367 8.580 1.00 47.03 322 ILE A N 1
ATOM 2431 C CA . ILE A 1 322 ? 8.302 2.119 8.409 1.00 47.03 322 ILE A CA 1
ATOM 2432 C C . ILE A 1 322 ? 8.057 1.386 9.738 1.00 47.03 322 ILE A C 1
ATOM 2434 O O . ILE A 1 322 ? 7.556 0.264 9.731 1.00 47.03 322 ILE A O 1
ATOM 2438 N N . GLY A 1 323 ? 8.383 2.008 10.877 1.00 53.81 323 GLY A N 1
ATOM 2439 C CA . GLY A 1 323 ? 8.164 1.450 12.211 1.00 53.81 323 GLY A CA 1
ATOM 2440 C C . GLY A 1 323 ? 9.259 0.497 12.705 1.00 53.81 323 GLY A C 1
ATOM 2441 O O . GLY A 1 323 ? 9.012 -0.260 13.641 1.00 53.81 323 GLY A O 1
ATOM 2442 N N . GLY A 1 324 ? 10.447 0.478 12.089 1.00 59.03 324 GLY A N 1
ATOM 2443 C CA . GLY A 1 324 ? 11.619 -0.248 12.597 1.00 59.03 324 GLY A CA 1
ATOM 2444 C C . GLY A 1 324 ? 12.360 0.530 13.680 1.00 59.03 324 GLY A C 1
ATOM 2445 O O . GLY A 1 324 ? 12.507 1.739 13.551 1.00 59.03 324 GLY A O 1
ATOM 2446 N N . VAL A 1 325 ? 12.824 -0.143 14.741 1.00 66.75 325 VAL A N 1
ATOM 2447 C CA . VAL A 1 325 ? 13.553 0.507 15.849 1.00 66.75 325 VAL A CA 1
ATOM 2448 C C . VAL A 1 325 ? 14.919 1.000 15.355 1.00 66.75 325 VAL A C 1
ATOM 2450 O O . VAL A 1 325 ? 15.758 0.191 14.957 1.00 66.75 325 VAL A O 1
ATOM 2453 N N . CYS A 1 326 ? 15.152 2.314 15.374 1.00 63.66 326 CYS A N 1
ATOM 2454 C CA . CYS A 1 326 ? 16.433 2.923 14.996 1.00 63.66 326 CYS A CA 1
ATOM 2455 C C . CYS A 1 326 ? 17.415 2.938 16.165 1.00 63.66 326 CYS A C 1
ATOM 2457 O O . CYS A 1 326 ? 18.550 2.482 16.035 1.00 63.66 326 CYS A O 1
ATOM 2459 N N . SER A 1 327 ? 16.961 3.434 17.313 1.00 69.62 327 SER A N 1
ATOM 2460 C CA . SER A 1 327 ? 17.718 3.419 18.555 1.00 69.62 327 SER A CA 1
ATOM 2461 C C . SER A 1 327 ? 16.836 3.057 19.733 1.00 69.62 327 SER A C 1
ATOM 2463 O O . SER A 1 327 ? 15.653 3.390 19.790 1.00 69.62 327 SER A O 1
ATOM 2465 N N . GLU A 1 328 ? 17.445 2.360 20.684 1.00 80.69 328 GLU A N 1
ATOM 2466 C CA . GLU A 1 328 ? 16.855 2.023 21.968 1.00 80.69 328 GLU A CA 1
ATOM 2467 C C . GLU A 1 328 ? 17.795 2.514 23.066 1.00 80.69 328 GLU A C 1
ATOM 2469 O O . GLU A 1 328 ? 18.965 2.130 23.130 1.00 80.69 328 GLU A O 1
ATOM 2474 N N . VAL A 1 329 ? 17.287 3.396 23.921 1.00 77.81 329 VAL A N 1
ATOM 2475 C CA . VAL A 1 329 ? 17.998 3.905 25.090 1.00 77.81 329 VAL A CA 1
ATOM 2476 C C . VAL A 1 329 ? 17.229 3.465 26.323 1.00 77.81 329 VAL A C 1
ATOM 2478 O O . VAL A 1 329 ? 16.138 3.958 26.603 1.00 77.81 329 VAL A O 1
ATOM 2481 N N . GLN A 1 330 ? 17.808 2.525 27.063 1.00 80.25 330 GLN A N 1
ATOM 2482 C CA . GLN A 1 330 ? 17.292 2.114 28.359 1.00 80.25 330 GLN A CA 1
ATOM 2483 C C . GLN A 1 330 ? 17.869 3.020 29.450 1.00 80.25 330 GLN A C 1
ATOM 2485 O O . GLN A 1 330 ? 19.085 3.102 29.642 1.00 80.25 330 GLN A O 1
ATOM 2490 N N . VAL A 1 331 ? 16.979 3.696 30.167 1.00 74.31 331 VAL A N 1
ATOM 2491 C CA . VAL A 1 331 ? 17.271 4.526 31.331 1.00 74.31 331 VAL A CA 1
ATOM 2492 C C . VAL A 1 331 ? 16.798 3.768 32.565 1.00 74.31 331 VAL A C 1
ATOM 2494 O O . VAL A 1 331 ? 15.608 3.535 32.749 1.00 74.31 331 VAL A O 1
ATOM 2497 N N . TRP A 1 332 ? 17.729 3.355 33.415 1.00 69.75 332 TRP A N 1
ATOM 2498 C CA . TRP A 1 332 ? 17.405 2.679 34.670 1.00 69.75 332 TRP A CA 1
ATOM 2499 C C . TRP A 1 332 ? 16.928 3.693 35.716 1.00 69.75 332 TRP A C 1
ATOM 2501 O O . TRP A 1 332 ? 17.483 4.795 35.768 1.00 69.75 332 TRP A O 1
ATOM 2511 N N . PRO A 1 333 ? 15.958 3.354 36.584 1.00 55.75 333 PRO A N 1
ATOM 2512 C CA . PRO A 1 333 ? 15.662 4.199 37.724 1.00 55.75 333 PRO A CA 1
ATOM 2513 C C . PRO A 1 333 ? 16.881 4.170 38.650 1.00 55.75 333 PRO A C 1
ATOM 2515 O O . PRO A 1 333 ? 17.343 3.104 39.057 1.00 55.75 333 PRO A O 1
ATOM 2518 N N . VAL A 1 334 ? 17.392 5.343 39.027 1.00 50.66 334 VAL A N 1
ATOM 2519 C CA . VAL A 1 334 ? 18.486 5.456 40.010 1.00 50.66 334 VAL A CA 1
ATOM 2520 C C . VAL A 1 334 ? 17.990 5.197 41.448 1.00 50.66 334 VAL A C 1
ATOM 2522 O O . VAL A 1 334 ? 18.746 5.244 42.413 1.00 50.66 334 VAL A O 1
ATOM 2525 N N . VAL A 1 335 ? 16.713 4.848 41.636 1.00 53.22 335 VAL A N 1
ATOM 2526 C CA . VAL A 1 335 ? 16.088 4.804 42.963 1.00 53.22 335 VAL A CA 1
ATOM 2527 C C . VAL A 1 335 ? 15.471 3.439 43.252 1.00 53.22 335 VAL A C 1
ATOM 2529 O O . VAL A 1 335 ? 14.260 3.265 43.238 1.00 53.22 335 VAL A O 1
ATOM 2532 N N . ALA A 1 336 ? 16.319 2.464 43.573 1.00 46.81 336 ALA A N 1
ATOM 2533 C CA . ALA A 1 336 ? 15.886 1.293 44.345 1.00 46.81 336 ALA A CA 1
ATOM 2534 C C . ALA A 1 336 ? 16.927 0.835 45.381 1.00 46.81 336 ALA A C 1
ATOM 2536 O O . ALA A 1 336 ? 16.551 0.385 46.460 1.00 46.81 336 ALA A O 1
ATOM 2537 N N . GLN A 1 337 ? 18.229 1.032 45.142 1.00 47.31 337 GLN A N 1
ATOM 2538 C CA . GLN A 1 337 ? 19.260 0.514 46.056 1.00 47.31 337 GLN A CA 1
ATOM 2539 C C . GLN A 1 337 ? 19.464 1.330 47.345 1.00 47.31 337 GLN A C 1
ATOM 2541 O O . GLN A 1 337 ? 19.913 0.784 48.348 1.00 47.31 337 GLN A O 1
ATOM 2546 N N . ALA A 1 338 ? 19.077 2.609 47.392 1.00 50.06 338 ALA A N 1
ATOM 2547 C CA . ALA A 1 338 ? 19.369 3.453 48.559 1.00 50.06 338 ALA A CA 1
ATOM 2548 C C . ALA A 1 338 ? 18.474 3.196 49.795 1.00 50.06 338 ALA A C 1
ATOM 2550 O O . ALA A 1 338 ? 18.755 3.726 50.873 1.00 50.06 338 ALA A O 1
ATOM 2551 N N . SER A 1 339 ? 17.396 2.406 49.671 1.00 49.75 339 SER A N 1
ATOM 2552 C CA . SER A 1 339 ? 16.464 2.156 50.787 1.00 49.75 339 SER A CA 1
ATOM 2553 C C . SER A 1 339 ? 16.691 0.834 51.533 1.00 49.75 339 SER A C 1
ATOM 2555 O O . SER A 1 339 ? 16.295 0.733 52.696 1.00 49.75 339 SER A O 1
ATOM 2557 N N . GLU A 1 340 ? 17.389 -0.139 50.936 1.00 52.81 340 GLU A N 1
ATOM 2558 C CA . GLU A 1 340 ? 17.739 -1.394 51.620 1.00 52.81 340 GLU A CA 1
ATOM 2559 C C . GLU A 1 340 ? 19.002 -1.253 52.483 1.00 52.81 340 GLU A C 1
ATOM 2561 O O . GLU A 1 340 ? 19.013 -1.726 53.622 1.00 52.81 340 GLU A O 1
ATOM 2566 N N . ASP A 1 341 ? 19.999 -0.473 52.051 1.00 52.53 341 ASP A N 1
ATOM 2567 C CA . ASP A 1 341 ? 21.243 -0.291 52.821 1.00 52.53 341 ASP A CA 1
ATOM 2568 C C . ASP A 1 341 ? 21.068 0.526 54.117 1.00 52.53 341 ASP A C 1
ATOM 2570 O O . ASP A 1 341 ? 21.849 0.393 55.061 1.00 52.53 341 ASP A O 1
ATOM 2574 N N . ARG A 1 342 ? 19.998 1.327 54.245 1.00 53.81 342 ARG A N 1
ATOM 2575 C CA . ARG A 1 342 ? 19.709 2.060 55.497 1.00 53.81 342 ARG A CA 1
ATOM 2576 C C . ARG A 1 342 ? 18.977 1.239 56.558 1.00 53.81 342 ARG A C 1
ATOM 2578 O O . ARG A 1 342 ? 18.911 1.687 57.702 1.00 53.81 342 ARG A O 1
ATOM 2585 N N . ARG A 1 343 ? 18.461 0.046 56.240 1.00 54.25 343 ARG A N 1
ATOM 2586 C CA . ARG A 1 343 ? 17.828 -0.841 57.239 1.00 54.25 343 ARG A CA 1
ATOM 2587 C C . ARG A 1 343 ? 18.791 -1.848 57.879 1.00 54.25 343 ARG A C 1
ATOM 2589 O O . ARG A 1 343 ? 18.411 -2.470 58.865 1.00 54.25 343 ARG A O 1
ATOM 2596 N N . GLY A 1 344 ? 20.033 -1.967 57.396 1.00 53.91 344 GLY A N 1
ATOM 2597 C CA . GLY A 1 344 ? 21.021 -2.920 57.926 1.00 53.91 344 GLY A CA 1
ATOM 2598 C C . GLY A 1 344 ? 21.945 -2.406 59.042 1.00 53.91 344 GLY A C 1
ATOM 2599 O O . GLY A 1 344 ? 22.531 -3.211 59.759 1.00 53.91 344 GLY A O 1
ATOM 2600 N N . SER A 1 345 ? 22.084 -1.089 59.241 1.00 55.47 345 SER A N 1
ATOM 2601 C CA . SER A 1 345 ? 23.140 -0.527 60.111 1.00 55.47 345 SER A CA 1
ATOM 2602 C C . SER A 1 345 ? 22.682 -0.134 61.527 1.00 55.47 345 SER A C 1
ATOM 2604 O O . SER A 1 345 ? 23.240 0.786 62.128 1.00 55.47 345 SER A O 1
ATOM 2606 N N . GLY A 1 346 ? 21.665 -0.802 62.074 1.00 58.25 346 GLY A N 1
ATOM 2607 C CA . GLY A 1 346 ? 21.035 -0.389 63.330 1.00 58.25 346 GLY A CA 1
ATOM 2608 C C . GLY A 1 346 ? 20.593 -1.522 64.247 1.00 58.25 346 GLY A C 1
ATOM 2609 O O . GLY A 1 346 ? 19.465 -1.476 64.709 1.00 58.25 346 GLY A O 1
ATOM 2610 N N . MET A 1 347 ? 21.432 -2.526 64.521 1.00 56.34 347 MET A N 1
ATOM 2611 C CA . MET A 1 347 ? 21.284 -3.371 65.719 1.00 56.34 347 MET A CA 1
ATOM 2612 C C . MET A 1 347 ? 22.538 -4.224 65.934 1.00 56.34 347 MET A C 1
ATOM 2614 O O . MET A 1 347 ? 22.674 -5.297 65.363 1.00 56.34 347 MET A O 1
ATOM 2618 N N . ASN A 1 348 ? 23.468 -3.725 66.751 1.00 53.59 348 ASN A N 1
ATOM 2619 C CA . ASN A 1 348 ? 24.370 -4.550 67.558 1.00 53.59 348 ASN A CA 1
ATOM 2620 C C . ASN A 1 348 ? 24.979 -3.688 68.673 1.00 53.59 348 ASN A C 1
ATOM 2622 O O . ASN A 1 348 ? 26.075 -3.148 68.554 1.00 53.59 348 ASN A O 1
ATOM 2626 N N . SER A 1 349 ? 24.243 -3.562 69.776 1.00 53.25 349 SER A N 1
ATOM 2627 C CA . SER A 1 349 ? 24.802 -3.177 71.072 1.00 53.25 349 SER A CA 1
ATOM 2628 C C . SER A 1 349 ? 24.095 -3.968 72.169 1.00 53.25 349 SER A C 1
ATOM 2630 O O . SER A 1 349 ? 23.093 -3.532 72.735 1.00 53.25 349 SER A O 1
ATOM 2632 N N . SER A 1 350 ? 24.596 -5.168 72.443 1.00 56.97 350 SER A N 1
ATOM 2633 C CA . SER A 1 350 ? 24.375 -5.874 73.705 1.00 56.97 350 SER A CA 1
ATOM 2634 C C . SER A 1 350 ? 25.552 -6.821 73.926 1.00 56.97 350 SER A C 1
ATOM 2636 O O . SER A 1 350 ? 25.660 -7.859 73.281 1.00 56.97 350 SER A O 1
ATOM 2638 N N . THR A 1 351 ? 26.435 -6.430 74.832 1.00 55.34 351 THR A N 1
ATOM 2639 C CA . THR A 1 351 ? 27.487 -7.255 75.432 1.00 55.34 351 THR A CA 1
ATOM 2640 C C . THR A 1 351 ? 27.465 -6.954 76.932 1.00 55.34 351 THR A C 1
ATOM 2642 O O . THR A 1 351 ? 27.084 -5.842 77.305 1.00 55.34 351 THR A O 1
ATOM 2645 N N . PRO A 1 352 ? 28.057 -7.821 77.757 1.00 57.03 352 PRO A N 1
ATOM 2646 C CA . PRO A 1 352 ? 27.560 -9.107 78.235 1.00 57.03 352 PRO A CA 1
ATOM 2647 C C . PRO A 1 352 ? 26.970 -9.045 79.656 1.00 57.03 352 PRO A C 1
ATOM 2649 O O . PRO A 1 352 ? 27.285 -8.090 80.404 1.00 57.03 352 PRO A O 1
#

pLDDT: mean 77.17, std 15.74, range [39.69, 97.94]

Foldseek 3Di:
DVVCVVVPHDDFPPCVVVVVVCVVVVDDDDDDDDDDPPPDPDDADDDDDDDDDDDPADWAFCQNVQGPDQKDKDKDKDFAQAEKDFPQKDFQWKAWEDEDDAPCLPPVVDDPPDLHDHHYDAAPVVCVVSDPGTMMIIIMHMDGHPDRDGIGGMDGDHHDGDHPPADALVRLLVVLVVQLVVQLVVQVVVLVVVVVVDVDDPVVSVVSSVVSNVVSVVSSVVSSVPPDHDNPPCVVVVVVVVLVLLLVLLVVLLVVLVVVCVVCLPDQQDLVNSVVSSLVSQVVSCVVVVPPDRAHDDDAAFHWDWDQDPQRWTWIFTAHRNRHTSDIRTHHGSPDPPVVVVVPPDDDDDDD

Radius of gyration: 30.91 Å; chains: 1; bounding box: 64×42×134 Å